Protein AF-A0A2E0RR03-F1 (afdb_monomer_lite)

Foldseek 3Di:
DDDDDDDDDDDDDDDDDDDDDDDDDDDDDDDDDDDDDDDDDDDDDPDPPPDPDPPPDLQQKKKKFKPPDFAPPLPRHPVLLQVQLVVLVWAPWDDDDGDGIIITGDDPVSVVSSQVSSQVVCCVRNVDGIGMAMDRLVVLVCVLVVPPCPVPDDDQFDFKKKKFARFAQDPVDDPQDADPVRQKTQHDGDGGITIMTGHDDPPDDRDDCQVVSCVVRVHHIDMDTSVVSVVVSCVSVPHDD

Sequence (241 aa):
MPSARCGSSWSCRSSLRSGECSSGSASTRRPSTTRSSTTPCSTTSPTPSTNSSTATDVSDVHVAFVRAVMIGREGLHRPVLLDMFERAGAAEATSYIATGNVSFRVETDAVPAVVESVEADLERLLGRPTPLFVRPLDDVVALVDSNPFANAPRGPVRDEVVTFFRDRVPDHLAPPIEAPNGDFVAFAAGPAELFSVVIDRDDRQPSAPGGYLERLAGEPVTTRAVTTLERIVEKLTGPGR

Structure (mmCIF, N/CA/C/O backbone):
data_AF-A0A2E0RR03-F1
#
_entry.id   AF-A0A2E0RR03-F1
#
loop_
_atom_site.group_PDB
_atom_site.id
_atom_site.type_symbol
_atom_site.label_atom_id
_atom_site.label_alt_id
_atom_site.label_comp_id
_atom_site.label_asym_id
_atom_site.label_entity_id
_atom_site.label_seq_id
_atom_site.pdbx_PDB_ins_code
_atom_site.Cartn_x
_atom_site.Cartn_y
_atom_site.Cartn_z
_atom_site.occupancy
_atom_site.B_iso_or_equiv
_atom_site.auth_seq_id
_atom_site.auth_comp_id
_atom_site.auth_asym_id
_atom_site.auth_atom_id
_atom_site.pdbx_PDB_model_num
ATOM 1 N N . MET A 1 1 ? -2.928 -20.192 -54.492 1.00 42.09 1 MET A N 1
ATOM 2 C CA . MET A 1 1 ? -3.475 -21.463 -53.974 1.00 42.09 1 MET A CA 1
ATOM 3 C C . MET A 1 1 ? -2.878 -21.725 -52.600 1.00 42.09 1 MET A C 1
ATOM 5 O O . MET A 1 1 ? -1.696 -22.036 -52.549 1.00 42.09 1 MET A O 1
ATOM 9 N N . PRO A 1 2 ? -3.624 -21.543 -51.502 1.00 44.56 2 PRO A N 1
ATOM 10 C CA . PRO A 1 2 ? -3.184 -21.971 -50.181 1.00 44.56 2 PRO A CA 1
ATOM 11 C C . PRO A 1 2 ? -3.800 -23.335 -49.833 1.00 44.56 2 PRO A C 1
ATOM 13 O O . PRO A 1 2 ? -5.015 -23.522 -49.888 1.00 44.56 2 PRO A O 1
ATOM 16 N N . SER A 1 3 ? -2.937 -24.294 -49.509 1.00 42.75 3 SER A N 1
ATOM 17 C CA . SER A 1 3 ? -3.274 -25.605 -48.952 1.00 42.75 3 SER A CA 1
ATOM 18 C C . SER A 1 3 ? -3.445 -25.531 -47.432 1.00 42.75 3 SER A C 1
ATOM 20 O O . SER A 1 3 ? -2.808 -24.732 -46.753 1.00 42.75 3 SER A O 1
ATOM 22 N N . ALA A 1 4 ? -4.347 -26.368 -46.931 1.00 37.50 4 ALA A N 1
ATOM 23 C CA . ALA A 1 4 ? -5.018 -26.280 -45.641 1.00 37.50 4 ALA A CA 1
ATOM 24 C C . ALA A 1 4 ? -4.412 -27.144 -44.508 1.00 37.50 4 ALA A C 1
ATOM 26 O O . ALA A 1 4 ? -3.596 -28.022 -44.775 1.00 37.50 4 ALA A O 1
ATOM 27 N N . ARG A 1 5 ? -5.027 -26.987 -43.311 1.00 32.72 5 ARG A N 1
ATOM 28 C CA . ARG A 1 5 ? -5.111 -27.889 -42.121 1.00 32.72 5 ARG A CA 1
ATOM 29 C C . ARG A 1 5 ? -3.942 -27.766 -41.126 1.00 32.72 5 ARG A C 1
ATOM 31 O O . ARG A 1 5 ? -2.820 -27.570 -41.553 1.00 32.72 5 ARG A O 1
ATOM 38 N N . CYS A 1 6 ? -4.087 -27.824 -39.797 1.00 31.64 6 CYS A N 1
ATOM 39 C CA . CYS A 1 6 ? -5.105 -28.264 -38.814 1.00 31.64 6 CYS A CA 1
ATOM 40 C C . CYS A 1 6 ? -5.154 -27.215 -37.667 1.00 31.64 6 CYS A C 1
ATOM 42 O O . CYS A 1 6 ? -4.164 -26.532 -37.460 1.00 31.64 6 CYS A O 1
ATOM 44 N N . GLY A 1 7 ? -6.194 -26.987 -36.856 1.00 30.97 7 GLY A N 1
ATOM 45 C CA . GLY A 1 7 ? -7.332 -27.810 -36.452 1.00 30.97 7 GLY A CA 1
ATOM 46 C C . GLY A 1 7 ? -7.083 -28.445 -35.077 1.00 30.97 7 GLY A C 1
ATOM 47 O O . GLY A 1 7 ? -6.450 -29.492 -35.038 1.00 30.97 7 GLY A O 1
ATOM 48 N N . SER A 1 8 ? -7.571 -27.837 -33.983 1.00 37.47 8 SER A N 1
ATOM 49 C CA . SER A 1 8 ? -7.938 -28.504 -32.711 1.00 37.47 8 SER A CA 1
ATOM 50 C C . SER A 1 8 ? -8.666 -27.528 -31.774 1.00 37.47 8 SER A C 1
ATOM 52 O O . SER A 1 8 ? -8.070 -26.888 -30.917 1.00 37.47 8 SER A O 1
ATOM 54 N N . SER A 1 9 ? -9.979 -27.407 -31.967 1.00 34.12 9 SER A N 1
ATOM 55 C CA . SER A 1 9 ? -10.921 -26.809 -31.020 1.00 34.12 9 SER A CA 1
ATOM 56 C C . SER A 1 9 ? -11.465 -27.903 -30.101 1.00 34.12 9 SER A C 1
ATOM 58 O O . SER A 1 9 ? -12.036 -28.881 -30.590 1.00 34.12 9 SER A O 1
ATOM 60 N N . TRP A 1 10 ? -11.334 -27.744 -28.786 1.00 31.25 10 TRP A N 1
ATOM 61 C CA . TRP A 1 10 ? -12.058 -28.563 -27.816 1.00 31.25 10 TRP A CA 1
ATOM 62 C C . TRP A 1 10 ? -13.428 -27.939 -27.549 1.00 31.25 10 T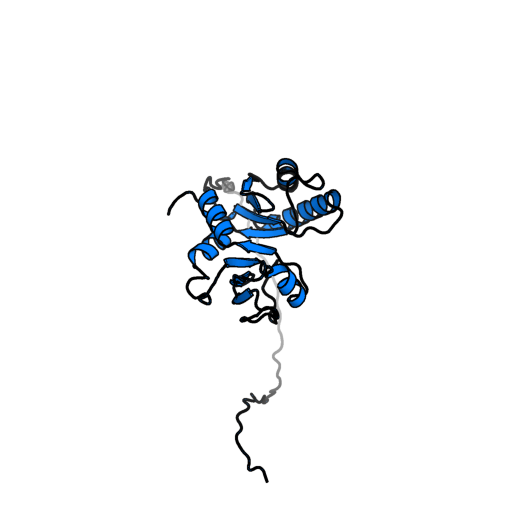RP A C 1
ATOM 64 O O . TRP A 1 10 ? -13.549 -26.904 -26.903 1.00 31.25 10 TRP A O 1
ATOM 74 N N . SER A 1 11 ? -14.466 -28.581 -28.080 1.00 34.00 11 SER A N 1
ATOM 75 C CA . SER A 1 11 ? -15.865 -28.330 -27.742 1.00 34.00 11 SER A CA 1
ATOM 76 C C . SER A 1 11 ? -16.377 -29.487 -26.882 1.00 34.00 11 SER A C 1
ATOM 78 O O . SER A 1 11 ? -16.506 -30.606 -27.385 1.00 34.00 11 SER A O 1
ATOM 80 N N . CYS A 1 12 ? -16.702 -29.230 -25.613 1.00 31.61 12 CYS A N 1
ATOM 81 C CA . CYS A 1 12 ? -17.482 -30.160 -24.799 1.00 31.61 12 CYS A CA 1
ATOM 82 C C . CYS A 1 12 ? -18.957 -30.050 -25.191 1.00 31.61 12 CYS A C 1
ATOM 84 O O . CYS A 1 12 ? -19.597 -29.012 -25.035 1.00 31.61 12 CYS A O 1
ATOM 86 N N . ARG A 1 13 ? -19.467 -31.141 -25.758 1.00 35.09 13 ARG A N 1
ATOM 87 C CA . ARG A 1 13 ? -20.837 -31.303 -26.232 1.00 35.09 13 ARG A CA 1
ATOM 88 C C . ARG A 1 13 ? -21.705 -31.797 -25.072 1.00 35.09 13 ARG A C 1
ATOM 90 O O . ARG A 1 13 ? -21.392 -32.798 -24.436 1.00 35.09 13 ARG A O 1
ATOM 97 N N . SER A 1 14 ? -22.795 -31.086 -24.828 1.00 41.38 14 SER A N 1
ATOM 98 C CA . SER A 1 14 ? -23.908 -31.470 -23.969 1.00 41.38 14 SER A CA 1
ATOM 99 C C . SER A 1 14 ? -24.781 -32.542 -24.640 1.00 41.38 14 SER A C 1
ATOM 101 O O . SER A 1 14 ? -25.096 -32.455 -25.827 1.00 41.38 14 SER A O 1
ATOM 103 N N . SER A 1 15 ? -25.200 -33.547 -23.869 1.00 37.69 15 SER A N 1
ATOM 104 C CA . SER A 1 15 ? -26.288 -34.478 -24.212 1.00 37.69 15 SER A CA 1
ATOM 105 C C . SER A 1 15 ? -26.888 -35.037 -22.915 1.00 37.69 15 SER A C 1
ATOM 107 O O . SER A 1 15 ? -26.190 -35.695 -22.155 1.00 37.69 15 SER A O 1
ATOM 109 N N . LEU A 1 16 ? -28.093 -34.590 -22.548 1.00 39.78 16 LEU A N 1
ATOM 110 C CA . LEU A 1 16 ? -29.365 -35.328 -22.656 1.00 39.78 16 LEU A CA 1
ATOM 111 C C . LEU A 1 16 ? -29.467 -36.576 -21.761 1.00 39.78 16 LEU A C 1
ATOM 113 O O . LEU A 1 16 ? -28.878 -37.604 -22.079 1.00 39.78 16 LEU A O 1
ATOM 117 N N . ARG A 1 17 ? -30.377 -36.540 -20.777 1.00 37.09 17 ARG A N 1
ATOM 118 C CA . ARG A 1 17 ? -31.624 -37.334 -20.808 1.00 37.09 17 ARG A CA 1
ATOM 119 C C . ARG A 1 17 ? -32.514 -37.050 -19.597 1.00 37.09 17 ARG A C 1
ATOM 121 O O . ARG A 1 17 ? -32.093 -37.161 -18.453 1.00 37.09 17 ARG A O 1
ATOM 128 N N . SER A 1 18 ? -33.761 -36.724 -19.911 1.00 37.12 18 SER A N 1
ATOM 129 C CA . SER A 1 18 ? -34.922 -36.726 -19.029 1.00 37.12 18 SER A CA 1
ATOM 130 C C . SER A 1 18 ? -35.383 -38.162 -18.747 1.00 37.12 18 SER A C 1
ATOM 132 O O . SER A 1 18 ? -35.259 -39.029 -19.616 1.00 37.12 18 SER A O 1
ATOM 134 N N . GLY A 1 19 ? -35.957 -38.389 -17.565 1.00 35.59 19 GLY A N 1
ATOM 135 C CA . GLY A 1 19 ? -36.690 -39.598 -17.187 1.00 35.59 19 GLY A CA 1
ATOM 136 C C . GLY A 1 19 ? -37.708 -39.265 -16.092 1.00 35.59 19 GLY A C 1
ATOM 137 O O . GLY A 1 19 ? -37.353 -38.663 -15.083 1.00 35.59 19 GLY A O 1
ATOM 138 N N . GLU A 1 20 ? -38.969 -39.587 -16.363 1.00 35.03 20 GLU A N 1
ATOM 139 C CA . GLU A 1 20 ? -40.197 -39.204 -15.655 1.00 35.03 20 GLU A CA 1
ATOM 140 C C . GLU A 1 20 ? -40.521 -39.992 -14.366 1.00 35.03 20 GLU A C 1
ATOM 142 O O . GLU A 1 20 ? -40.099 -41.128 -14.179 1.00 35.03 20 GLU A O 1
ATOM 147 N N . CYS A 1 21 ? -41.347 -39.335 -13.534 1.00 29.72 21 CYS A N 1
ATOM 148 C CA . CYS A 1 21 ? -42.480 -39.795 -12.708 1.00 29.72 21 CYS A CA 1
ATOM 149 C C . CYS A 1 21 ? -42.476 -41.184 -12.029 1.00 29.72 21 CYS A C 1
ATOM 151 O O . CYS A 1 21 ? -42.522 -42.211 -12.698 1.00 29.72 21 CYS A O 1
ATOM 153 N N . SER A 1 22 ? -42.751 -41.220 -10.711 1.00 34.62 22 SER A N 1
ATOM 154 C CA . SER A 1 22 ? -44.106 -41.521 -10.175 1.00 34.62 22 SER A CA 1
ATOM 155 C C . SER A 1 22 ? -44.170 -41.638 -8.636 1.00 34.62 22 SER A C 1
ATOM 157 O O . SER A 1 22 ? -43.379 -42.325 -8.004 1.00 34.62 22 SER A O 1
ATOM 159 N N . SER A 1 23 ? -45.173 -40.942 -8.089 1.00 37.91 23 SER A N 1
ATOM 160 C CA . SER A 1 23 ? -46.005 -41.134 -6.880 1.00 37.91 23 SER A CA 1
ATOM 161 C C . SER A 1 23 ? -45.700 -42.197 -5.804 1.00 37.91 23 SER A C 1
ATOM 163 O O . SER A 1 23 ? -45.629 -43.390 -6.086 1.00 37.91 23 SER A O 1
ATOM 165 N N . GLY A 1 24 ? -45.828 -41.767 -4.539 1.00 33.53 24 GLY A N 1
ATOM 166 C CA . GLY A 1 24 ? -46.204 -42.595 -3.384 1.00 33.53 24 GLY A CA 1
ATOM 167 C C . GLY A 1 24 ? -46.856 -41.741 -2.283 1.00 33.53 24 GLY A C 1
ATOM 168 O O . GLY A 1 24 ? -46.228 -40.832 -1.750 1.00 33.53 24 GLY A O 1
ATOM 169 N N . SER A 1 25 ? -48.132 -41.999 -1.989 1.00 37.47 25 SER A N 1
ATOM 170 C CA . SER A 1 25 ? -49.006 -41.204 -1.111 1.00 37.47 25 SER A CA 1
ATOM 171 C C . SER A 1 25 ? -49.009 -41.657 0.358 1.00 37.47 25 SER A C 1
ATOM 173 O O . SER A 1 25 ? -48.953 -42.847 0.633 1.00 37.47 25 SER A O 1
ATOM 175 N N . ALA A 1 26 ? -49.200 -40.671 1.249 1.00 37.31 26 ALA A N 1
ATOM 176 C CA . ALA A 1 26 ? -50.008 -40.634 2.485 1.00 37.31 26 ALA A CA 1
ATOM 177 C C . ALA A 1 26 ? -49.926 -41.767 3.538 1.00 37.31 26 ALA A C 1
ATOM 179 O O . ALA A 1 26 ? -50.214 -42.920 3.250 1.00 37.31 26 ALA A O 1
ATOM 180 N N . SER A 1 27 ? -49.794 -41.401 4.825 1.00 36.31 27 SER A N 1
ATOM 181 C CA . SER A 1 27 ? -50.919 -41.459 5.788 1.00 36.31 27 SER A CA 1
ATOM 182 C C . SER A 1 27 ? -50.514 -41.134 7.244 1.00 36.31 27 SER A C 1
ATOM 184 O O . SER A 1 27 ? -49.400 -41.357 7.697 1.00 36.31 27 SER A O 1
ATOM 186 N N . THR A 1 28 ? -51.503 -40.581 7.940 1.00 38.59 28 THR A N 1
ATOM 187 C CA . THR A 1 28 ? -51.680 -40.020 9.294 1.00 38.59 28 THR A CA 1
ATOM 188 C C . THR A 1 28 ? -51.292 -40.859 10.528 1.00 38.59 28 THR A C 1
ATOM 190 O O . THR A 1 28 ? -51.562 -42.054 10.544 1.00 38.59 28 THR A O 1
ATOM 193 N N . ARG A 1 29 ? -50.915 -40.197 11.649 1.00 36.41 29 ARG A N 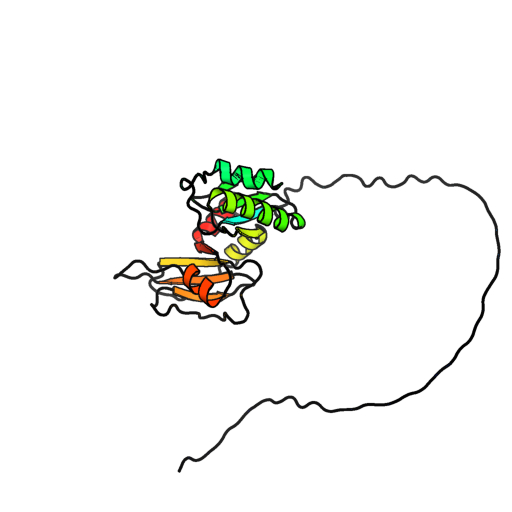1
ATOM 194 C CA . ARG A 1 29 ? -51.730 -40.056 12.900 1.00 36.41 29 ARG A CA 1
ATOM 195 C C . ARG A 1 29 ? -50.964 -39.418 14.090 1.00 36.41 29 ARG A C 1
ATOM 197 O O . ARG A 1 29 ? -49.824 -39.753 14.373 1.00 36.41 29 ARG A O 1
ATOM 204 N N . ARG A 1 30 ? -51.667 -38.539 14.820 1.00 39.50 30 ARG A N 1
ATOM 205 C CA . ARG A 1 30 ? -51.453 -38.034 16.209 1.00 39.50 30 ARG A CA 1
ATOM 206 C C . ARG A 1 30 ? -52.327 -38.883 17.180 1.00 39.50 30 ARG A C 1
ATOM 208 O O . ARG A 1 30 ? -53.138 -39.654 16.665 1.00 39.50 30 ARG A O 1
ATOM 215 N N . PRO A 1 31 ? -52.446 -38.588 18.498 1.00 61.00 31 PRO A N 1
ATOM 216 C CA . PRO A 1 31 ? -51.483 -38.259 19.571 1.00 61.00 31 PRO A CA 1
ATOM 217 C C . PRO A 1 31 ? -51.725 -39.133 20.847 1.00 61.00 31 PRO A C 1
ATOM 219 O O . PRO A 1 31 ? -52.636 -39.948 20.847 1.00 61.00 31 PRO A O 1
ATOM 222 N N . SER A 1 32 ? -50.976 -38.912 21.947 1.00 39.69 32 SER A N 1
ATOM 223 C CA . SER A 1 32 ? -51.491 -38.588 23.311 1.00 39.69 32 SER A CA 1
ATOM 224 C C . SER A 1 32 ? -50.675 -39.151 24.499 1.00 39.69 32 SER A C 1
ATOM 226 O O . SER A 1 32 ? -50.566 -40.358 24.673 1.00 39.69 32 SER A O 1
ATOM 228 N N . THR A 1 33 ? -50.231 -38.216 25.355 1.00 38.00 33 THR A N 1
ATOM 229 C CA . THR A 1 33 ? -50.163 -38.227 26.837 1.00 38.00 33 THR A CA 1
ATOM 230 C C . THR A 1 33 ? -49.491 -39.366 27.612 1.00 38.00 33 THR A C 1
ATOM 232 O O . THR A 1 33 ? -50.049 -40.446 27.767 1.00 38.00 33 THR A O 1
ATOM 235 N N . THR A 1 34 ? -48.473 -38.996 28.398 1.00 43.59 34 THR A N 1
ATOM 236 C CA . THR A 1 34 ? -48.538 -39.153 29.863 1.00 43.59 34 THR A CA 1
ATOM 237 C C . THR A 1 34 ? -47.676 -38.111 30.581 1.00 43.59 34 THR A C 1
ATOM 239 O O . THR A 1 34 ? -46.633 -37.683 30.101 1.00 43.59 34 THR A O 1
ATOM 242 N N . ARG A 1 35 ? -48.207 -37.660 31.715 1.00 40.31 35 ARG A N 1
ATOM 243 C CA . ARG A 1 35 ? -47.759 -36.595 32.616 1.00 40.31 35 ARG A CA 1
ATOM 244 C C . ARG A 1 35 ? -47.114 -37.262 33.827 1.00 40.31 35 ARG A C 1
ATOM 246 O O . ARG A 1 35 ? -47.727 -38.183 34.356 1.00 40.31 35 ARG A O 1
ATOM 253 N N . SER A 1 36 ? -45.968 -36.784 34.305 1.00 43.47 36 SER A N 1
ATOM 254 C CA . SER A 1 36 ? -45.589 -36.851 35.726 1.00 43.47 36 SER A CA 1
ATOM 255 C C . SER A 1 36 ? -44.416 -35.923 36.020 1.00 43.47 36 SER A C 1
ATOM 257 O O . SER A 1 36 ? -43.562 -35.664 35.181 1.00 43.47 36 SER A O 1
ATOM 259 N N . SER A 1 37 ? -44.471 -35.378 37.221 1.00 41.78 37 SER A N 1
ATOM 260 C CA . SER A 1 37 ? -43.834 -34.172 37.720 1.00 41.78 37 SER A CA 1
ATOM 261 C C . SER A 1 37 ? -42.966 -34.509 38.923 1.00 41.78 37 SER A C 1
ATOM 263 O O . SER A 1 37 ? -43.519 -35.088 39.854 1.00 41.78 37 SER A O 1
ATOM 265 N N . THR A 1 38 ? -41.715 -34.041 38.969 1.00 44.31 38 THR A N 1
ATOM 266 C CA . THR A 1 38 ? -41.070 -33.614 40.226 1.00 44.31 38 THR A CA 1
ATOM 267 C C . THR A 1 38 ? -39.828 -32.751 39.961 1.00 44.31 38 THR A C 1
ATOM 269 O O . THR A 1 38 ? -39.008 -33.047 39.100 1.00 44.31 38 THR A O 1
ATOM 272 N N . THR A 1 39 ? -39.762 -31.649 40.700 1.00 49.94 39 THR A N 1
ATOM 273 C CA . THR A 1 39 ? -38.796 -30.534 40.752 1.00 49.94 39 THR A CA 1
ATOM 274 C C . THR A 1 39 ? -37.501 -30.911 41.521 1.00 49.94 39 THR A C 1
ATOM 276 O O . THR A 1 39 ? -37.422 -32.019 42.041 1.00 49.94 39 THR A O 1
ATOM 279 N N . PRO A 1 40 ? -36.592 -29.962 41.832 1.00 53.41 40 PRO A N 1
ATOM 280 C CA . PRO A 1 40 ? -35.578 -29.292 41.011 1.00 53.41 40 PRO A CA 1
ATOM 281 C C . PRO A 1 40 ? -34.154 -29.800 41.336 1.00 53.41 40 PRO A C 1
ATOM 283 O O . PRO A 1 40 ? -33.872 -30.225 42.453 1.00 53.41 40 PRO A O 1
ATOM 286 N N . CYS A 1 41 ? -33.198 -29.637 40.422 1.00 34.69 41 CYS A N 1
ATOM 287 C CA . CYS A 1 41 ? -31.788 -29.600 40.810 1.00 34.69 41 CYS A CA 1
ATOM 288 C C . CYS A 1 41 ? -31.151 -28.368 40.178 1.00 34.69 41 CYS A C 1
ATOM 290 O O . CYS A 1 41 ? -30.916 -28.307 38.974 1.00 34.69 41 CYS A O 1
ATOM 292 N N . SER A 1 42 ? -30.962 -27.347 41.008 1.00 47.56 42 SER A N 1
ATOM 293 C CA . SER A 1 42 ? -30.169 -26.171 40.694 1.00 47.56 42 SER A CA 1
ATOM 294 C C . SER A 1 42 ? -28.724 -26.622 40.516 1.00 47.56 42 SER A C 1
ATOM 296 O O . SER A 1 42 ? -28.031 -26.900 41.492 1.00 47.56 42 SER A O 1
ATOM 298 N N . THR A 1 43 ? -28.266 -26.715 39.275 1.00 42.75 43 THR A N 1
ATOM 299 C CA . THR A 1 43 ? -26.841 -26.814 38.970 1.00 42.75 43 THR A CA 1
ATOM 300 C C . THR A 1 43 ? -26.486 -25.593 38.145 1.00 42.75 43 THR A C 1
ATOM 302 O O . THR A 1 43 ? -26.772 -25.505 36.957 1.00 42.75 43 THR A O 1
ATOM 305 N N . THR A 1 44 ? -25.997 -24.608 38.890 1.00 47.22 44 THR A N 1
ATOM 306 C CA . THR A 1 44 ? -25.077 -23.538 38.518 1.00 47.22 44 THR A CA 1
ATOM 307 C C . THR A 1 44 ? -24.773 -23.458 37.024 1.00 47.22 44 THR A C 1
ATOM 309 O O . THR A 1 44 ? -24.030 -24.274 36.480 1.00 47.22 44 THR A O 1
ATOM 312 N N . SER A 1 45 ? -25.332 -22.436 36.377 1.00 43.44 45 SER A N 1
ATOM 313 C CA . SER A 1 45 ? -24.906 -21.978 35.060 1.00 43.44 45 SER A CA 1
ATOM 314 C C . SER A 1 45 ? -23.377 -21.864 35.030 1.00 43.44 45 SER A C 1
ATOM 316 O O . SER A 1 45 ? -22.818 -21.236 35.935 1.00 43.44 45 SER A O 1
ATOM 318 N N . PRO A 1 46 ? -22.679 -22.408 34.020 1.00 47.53 46 PRO A N 1
ATOM 319 C CA . PRO A 1 46 ? -21.318 -21.983 33.771 1.00 47.53 46 PRO A CA 1
ATOM 320 C C . PRO A 1 46 ? -21.409 -20.519 33.340 1.00 47.53 46 PRO A C 1
ATOM 322 O O . PRO A 1 46 ? -21.951 -20.186 32.287 1.00 47.53 46 PRO A O 1
ATOM 325 N N . THR A 1 47 ? -20.939 -19.630 34.207 1.00 47.00 47 THR A N 1
ATOM 326 C CA . THR A 1 47 ? -20.492 -18.297 33.812 1.00 47.00 47 THR A CA 1
ATOM 327 C C . THR A 1 47 ? -19.658 -18.437 32.537 1.00 47.00 47 THR A C 1
ATOM 329 O O . THR A 1 47 ? -18.724 -19.247 32.558 1.00 47.00 47 THR A O 1
ATOM 332 N N . PRO A 1 48 ? -19.919 -17.690 31.449 1.00 45.25 48 PRO A N 1
ATOM 333 C CA . PRO A 1 48 ? -18.884 -17.490 30.453 1.00 45.25 48 PRO A CA 1
ATOM 334 C C . PRO A 1 48 ? -17.755 -16.767 31.184 1.00 45.25 48 PRO A C 1
ATOM 336 O O . PRO A 1 48 ? -17.866 -15.595 31.540 1.00 45.25 48 PRO A O 1
ATOM 339 N N . SER A 1 49 ? -16.717 -17.520 31.538 1.00 41.72 49 SER A N 1
ATOM 340 C CA . SER A 1 49 ? -15.496 -16.960 32.079 1.00 41.72 49 SER A CA 1
ATOM 341 C C . SER A 1 49 ? -14.939 -16.032 31.014 1.00 41.72 49 SER A C 1
ATOM 343 O O . SER A 1 49 ? -14.535 -16.490 29.944 1.00 41.72 49 SER A O 1
ATOM 345 N N . THR A 1 50 ? -14.942 -14.739 31.315 1.00 46.72 50 THR A N 1
ATOM 346 C CA . THR A 1 50 ? -14.160 -13.710 30.639 1.00 46.72 50 THR A CA 1
ATOM 347 C C . THR A 1 50 ? -12.680 -14.028 30.821 1.00 46.72 50 THR A C 1
ATOM 349 O O . THR A 1 50 ? -12.001 -13.426 31.640 1.00 46.72 50 THR A O 1
ATOM 352 N N . ASN A 1 51 ? -12.194 -15.009 30.073 1.00 53.50 51 ASN A N 1
ATOM 353 C CA . ASN A 1 51 ? -10.779 -15.271 29.893 1.00 53.50 51 ASN A CA 1
ATOM 354 C C . ASN A 1 51 ? -10.511 -15.246 28.386 1.00 53.50 51 ASN A C 1
ATOM 356 O O . ASN A 1 51 ? -10.301 -16.285 27.772 1.00 53.50 51 ASN A O 1
ATOM 360 N N . SER A 1 52 ? -10.551 -14.047 27.807 1.00 48.88 52 SER A N 1
ATOM 361 C CA . SER A 1 52 ? -9.827 -13.748 26.570 1.00 48.88 52 SER A CA 1
ATOM 362 C C . SER A 1 52 ? -8.672 -12.848 26.995 1.00 48.88 52 SER A C 1
ATOM 364 O O . SER A 1 52 ? -8.851 -11.670 27.273 1.00 48.88 52 SER A O 1
ATOM 366 N N . SER A 1 53 ? -7.607 -13.468 27.493 1.00 49.09 53 SER A N 1
ATOM 367 C CA . SER A 1 53 ? -6.443 -13.835 26.682 1.00 49.09 53 SER A CA 1
ATOM 368 C C . SER A 1 53 ? -5.653 -12.590 26.318 1.00 49.09 53 SER A C 1
ATOM 370 O O . SER A 1 53 ? -5.801 -12.017 25.251 1.00 49.09 53 SER A O 1
ATOM 372 N N . THR A 1 54 ? -4.753 -12.217 27.224 1.00 40.50 54 THR A N 1
ATOM 373 C CA . THR A 1 54 ? -3.561 -11.408 26.954 1.00 40.50 54 THR A CA 1
ATOM 374 C C . THR A 1 54 ? -2.572 -12.201 26.090 1.00 40.50 54 THR A C 1
ATOM 376 O O . THR A 1 54 ? -1.424 -12.422 26.478 1.00 40.50 54 THR A O 1
ATOM 379 N N . ALA A 1 55 ? -3.039 -12.703 24.950 1.00 40.97 55 ALA A N 1
ATOM 380 C CA . ALA A 1 55 ? -2.171 -13.004 23.834 1.00 40.97 55 ALA A CA 1
ATOM 381 C C . ALA A 1 55 ? -2.077 -11.695 23.058 1.00 40.97 55 ALA A C 1
ATOM 383 O O . ALA A 1 55 ? -3.095 -11.116 22.696 1.00 40.97 55 ALA A O 1
ATOM 384 N N . THR A 1 56 ? -0.864 -11.189 22.879 1.00 46.16 56 THR A N 1
ATOM 385 C CA . THR A 1 56 ? -0.576 -10.146 21.899 1.00 46.16 56 THR A CA 1
ATOM 386 C C . THR A 1 56 ? -0.883 -10.743 20.528 1.00 46.16 56 THR A C 1
ATOM 388 O O . THR A 1 56 ? 0.011 -11.298 19.893 1.00 46.16 56 THR A O 1
ATOM 391 N N . ASP A 1 57 ? -2.157 -10.771 20.140 1.00 54.78 57 ASP A N 1
ATOM 392 C CA . ASP A 1 57 ? -2.570 -11.391 18.895 1.00 54.78 57 ASP A CA 1
ATOM 393 C C . ASP A 1 57 ? -2.261 -10.414 17.765 1.00 54.78 57 ASP A C 1
ATOM 395 O O . ASP A 1 57 ? -2.737 -9.277 17.720 1.00 54.78 57 ASP A O 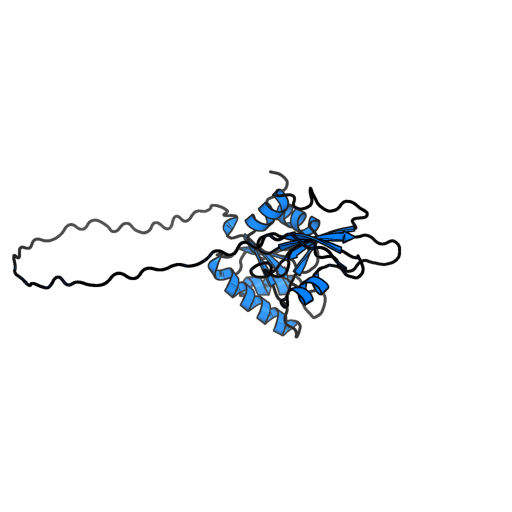1
ATOM 399 N N . VAL A 1 58 ? -1.344 -10.834 16.903 1.00 60.81 58 VAL A N 1
ATOM 400 C CA . VAL A 1 58 ? -0.908 -10.064 15.735 1.00 60.81 58 VAL A CA 1
ATOM 401 C C . VAL A 1 58 ? -2.064 -9.952 14.724 1.00 60.81 58 VAL A C 1
ATOM 403 O O . VAL A 1 58 ? -2.057 -9.046 13.893 1.00 60.81 58 VAL A O 1
ATOM 406 N N . SER A 1 59 ? -3.088 -10.806 14.866 1.00 66.56 59 SER A N 1
ATOM 407 C CA . SER A 1 59 ? -4.295 -10.883 14.036 1.00 66.56 59 SER A CA 1
ATOM 408 C C . SER A 1 59 ? -5.134 -9.598 14.013 1.00 66.56 59 SER A C 1
ATOM 410 O O . SER A 1 59 ? -5.768 -9.308 13.001 1.00 66.56 59 SER A O 1
ATOM 412 N N . ASP A 1 60 ? -5.088 -8.784 15.070 1.00 88.31 60 ASP A N 1
ATOM 413 C CA . ASP A 1 60 ? -5.835 -7.521 15.129 1.00 88.31 60 ASP A CA 1
ATOM 414 C C . ASP A 1 60 ? -5.028 -6.332 14.595 1.00 88.31 60 ASP A C 1
ATOM 416 O O . ASP A 1 60 ? -5.534 -5.206 14.511 1.00 88.31 60 ASP A O 1
ATOM 420 N N . VAL A 1 61 ? -3.749 -6.535 14.262 1.00 94.44 61 VAL A N 1
ATOM 421 C CA . VAL A 1 61 ? -2.887 -5.467 13.755 1.00 94.44 61 VAL A CA 1
ATOM 422 C C . VAL A 1 61 ? -3.069 -5.339 12.251 1.00 94.44 61 VAL A C 1
ATOM 424 O O . VAL A 1 61 ? -2.847 -6.269 11.483 1.00 94.44 61 VAL A O 1
ATOM 427 N N . HIS A 1 62 ? -3.418 -4.134 11.826 1.00 95.62 62 HIS A N 1
ATOM 428 C CA . HIS A 1 62 ? -3.682 -3.794 10.440 1.00 95.62 62 HIS A CA 1
ATOM 429 C C . HIS A 1 62 ? -2.745 -2.684 9.976 1.00 95.62 62 HIS A C 1
ATOM 431 O O . HIS A 1 62 ? -2.328 -1.829 10.759 1.00 95.62 62 HIS A O 1
ATOM 437 N N . VAL A 1 63 ? -2.440 -2.670 8.680 1.00 95.06 63 VAL A N 1
ATOM 438 C CA . VAL A 1 63 ? -1.673 -1.620 8.007 1.00 95.06 63 VAL A CA 1
ATOM 439 C C . VAL A 1 63 ? -2.564 -0.959 6.960 1.00 95.06 63 VAL A C 1
ATOM 441 O O . VAL A 1 63 ? -2.993 -1.595 6.001 1.00 95.06 63 VAL A O 1
ATOM 444 N N . ALA A 1 64 ? -2.828 0.333 7.132 1.00 95.06 64 ALA A N 1
ATOM 445 C CA . ALA A 1 64 ? -3.492 1.190 6.162 1.00 95.06 64 ALA A CA 1
ATOM 446 C C . ALA A 1 64 ? -2.477 1.937 5.292 1.00 95.06 64 ALA A C 1
ATOM 448 O O . ALA A 1 64 ? -1.635 2.693 5.787 1.00 95.06 64 ALA A O 1
ATOM 449 N N . PHE A 1 65 ? -2.637 1.810 3.979 1.00 93.75 65 PHE A N 1
ATOM 450 C CA . PHE A 1 65 ? -1.977 2.621 2.968 1.00 93.75 65 PHE A CA 1
ATOM 451 C C . PHE A 1 65 ? -2.944 3.704 2.476 1.00 93.75 65 PHE A C 1
ATOM 453 O O . PHE A 1 65 ? -3.886 3.440 1.731 1.00 93.75 65 PHE A O 1
ATOM 460 N N . VAL A 1 66 ? -2.697 4.946 2.879 1.00 91.06 66 VAL A N 1
ATOM 461 C CA . VAL A 1 66 ? -3.470 6.126 2.480 1.00 91.06 66 VAL A CA 1
ATOM 462 C C . VAL A 1 66 ? -2.969 6.621 1.119 1.00 91.06 66 VAL A C 1
ATOM 464 O O . VAL A 1 66 ? -1.782 6.925 0.943 1.00 91.06 66 VAL A O 1
ATOM 467 N N . ARG A 1 67 ? -3.850 6.686 0.120 1.00 86.12 67 ARG A N 1
ATOM 468 C CA . ARG A 1 67 ? -3.501 7.113 -1.245 1.00 86.12 67 ARG A CA 1
ATOM 469 C C . ARG A 1 67 ? -3.402 8.637 -1.356 1.00 86.12 67 ARG A C 1
ATOM 471 O O . ARG A 1 67 ? -4.159 9.349 -0.719 1.00 86.12 67 ARG A O 1
ATOM 478 N N . ALA A 1 68 ? -2.518 9.136 -2.227 1.00 72.75 68 ALA A N 1
ATOM 479 C CA . ALA A 1 68 ? -2.491 10.540 -2.673 1.00 72.75 68 ALA A CA 1
ATOM 480 C C . ALA A 1 68 ? -2.430 11.604 -1.551 1.00 72.75 68 ALA A C 1
ATOM 482 O O . ALA A 1 68 ? -2.916 12.730 -1.714 1.00 72.75 68 ALA A O 1
ATOM 483 N N . VAL A 1 69 ? -1.794 11.264 -0.426 1.00 74.38 69 VAL A N 1
ATOM 484 C CA . VAL A 1 69 ? -1.566 12.186 0.690 1.00 74.38 69 VAL A CA 1
ATOM 485 C C . VAL A 1 69 ? -0.095 12.539 0.832 1.00 74.38 69 VAL A C 1
ATOM 487 O O . VAL A 1 69 ? 0.781 11.679 0.803 1.00 74.38 69 VAL A O 1
ATOM 490 N N . MET A 1 70 ? 0.168 13.823 1.052 1.00 74.81 70 MET A N 1
ATOM 491 C CA . MET A 1 70 ? 1.453 14.311 1.541 1.00 74.81 70 MET A CA 1
ATOM 492 C C . MET A 1 70 ? 1.234 14.884 2.936 1.00 74.81 70 MET A C 1
ATOM 494 O O . MET A 1 70 ? 0.632 15.946 3.086 1.00 74.81 70 MET A O 1
ATOM 498 N N . ILE A 1 71 ? 1.724 14.185 3.960 1.00 76.06 71 ILE A N 1
ATOM 499 C CA . ILE A 1 71 ? 1.672 14.684 5.339 1.00 76.06 71 ILE A CA 1
ATOM 500 C C . ILE A 1 71 ? 2.462 15.997 5.420 1.00 76.06 71 ILE A C 1
ATOM 502 O O . ILE A 1 71 ? 3.593 16.077 4.943 1.00 76.06 71 ILE A O 1
ATOM 506 N N . GLY A 1 72 ? 1.869 17.013 6.047 1.00 71.00 72 GLY A N 1
ATOM 507 C CA . GLY A 1 72 ? 2.430 18.361 6.164 1.00 71.00 72 GLY A CA 1
ATOM 508 C C . GLY A 1 72 ? 1.915 19.350 5.117 1.00 71.00 72 GLY A C 1
ATOM 509 O O . GLY A 1 72 ? 2.378 20.488 5.090 1.00 71.00 72 GLY A O 1
ATOM 510 N N . ARG A 1 73 ? 0.962 18.942 4.272 1.00 76.81 73 ARG A N 1
ATOM 511 C CA . ARG A 1 73 ? 0.251 19.811 3.325 1.00 76.81 73 ARG A CA 1
ATOM 512 C C . ARG A 1 73 ? -1.251 19.747 3.582 1.00 76.81 73 ARG A C 1
ATOM 514 O O . ARG A 1 73 ? -1.732 18.782 4.164 1.00 76.81 73 ARG A O 1
ATOM 521 N N . GLU A 1 74 ? -1.972 20.783 3.153 1.00 79.69 74 GLU A N 1
ATOM 522 C CA . GLU A 1 74 ? -3.448 20.807 3.166 1.00 79.69 74 GLU A CA 1
ATOM 523 C C . GLU A 1 74 ? -4.056 20.542 4.562 1.00 79.69 74 GLU A C 1
ATOM 525 O O . GLU A 1 74 ? -5.126 19.963 4.689 1.00 79.69 74 GLU A O 1
ATOM 530 N N . GLY A 1 75 ? -3.347 20.926 5.633 1.00 81.38 75 GLY A N 1
ATOM 531 C CA . GLY A 1 75 ? -3.776 20.704 7.022 1.00 81.38 75 GLY A CA 1
ATOM 532 C C . GLY A 1 75 ? -3.676 19.253 7.510 1.00 81.38 75 GLY A C 1
ATOM 533 O O . GLY A 1 75 ? -3.874 18.996 8.699 1.00 81.38 75 GLY A O 1
ATOM 534 N N . LEU A 1 76 ? -3.311 18.303 6.643 1.00 85.62 76 LEU A N 1
ATOM 535 C CA . LEU A 1 76 ? -3.119 16.909 7.022 1.00 85.62 76 LEU A CA 1
ATOM 536 C C . LEU A 1 76 ? -1.741 16.720 7.656 1.00 85.62 76 LEU A C 1
ATOM 538 O O . LEU A 1 76 ? -0.730 16.480 6.990 1.00 85.62 76 LEU A O 1
ATOM 542 N N . HIS A 1 77 ? -1.704 16.816 8.979 1.00 88.12 77 HIS A N 1
ATOM 543 C CA . HIS A 1 77 ? -0.526 16.506 9.779 1.00 88.12 77 HIS A CA 1
ATOM 544 C C . HIS A 1 77 ? -0.621 15.104 10.375 1.00 88.12 77 HIS A C 1
ATOM 546 O O . HIS A 1 77 ? -1.699 14.535 10.513 1.00 88.12 77 HIS A O 1
ATOM 552 N N . ARG A 1 78 ? 0.529 14.550 10.773 1.00 88.88 78 ARG A N 1
ATOM 553 C CA . ARG A 1 78 ? 0.603 13.216 11.377 1.00 88.88 78 ARG A CA 1
ATOM 554 C C . ARG A 1 78 ? -0.364 13.043 12.563 1.00 88.88 78 ARG A C 1
ATOM 556 O O . ARG A 1 78 ? -1.098 12.067 12.525 1.00 88.88 78 ARG A O 1
ATOM 563 N N . PRO A 1 79 ? -0.431 13.954 13.556 1.00 91.25 79 PRO A N 1
ATOM 564 C CA . PRO A 1 79 ? -1.370 13.803 14.670 1.00 91.25 79 PRO A CA 1
ATOM 565 C C . PRO A 1 79 ? -2.832 13.820 14.222 1.00 91.25 79 PRO A C 1
ATOM 567 O O . PRO A 1 79 ? -3.621 13.042 14.728 1.00 91.25 79 PRO A O 1
ATOM 570 N N . VAL A 1 80 ? -3.168 14.653 13.231 1.00 92.12 80 VAL A N 1
ATOM 571 C CA . VAL A 1 80 ? -4.526 14.736 12.672 1.00 92.12 80 VAL A CA 1
ATOM 572 C C . VAL A 1 80 ? -4.918 13.416 12.018 1.00 92.12 80 VAL A C 1
ATOM 574 O O . VAL A 1 80 ? -6.017 12.931 12.241 1.00 92.12 80 VAL A O 1
ATOM 577 N N . LEU A 1 81 ? -4.008 12.813 11.247 1.00 92.38 81 LEU A N 1
ATOM 578 C CA . LEU A 1 81 ? -4.260 11.513 10.638 1.00 92.38 81 LEU A CA 1
ATOM 579 C C . LEU A 1 81 ? -4.473 10.432 11.703 1.00 92.38 81 LEU A C 1
ATOM 581 O O . LEU A 1 81 ? -5.412 9.665 11.583 1.00 92.38 81 LEU A O 1
ATOM 585 N N . LEU A 1 82 ? -3.626 10.370 12.734 1.00 93.56 82 LEU A N 1
ATOM 586 C CA . LEU A 1 82 ? -3.757 9.357 13.789 1.00 93.56 82 LEU A CA 1
ATOM 587 C C . LEU A 1 82 ? -5.046 9.539 14.605 1.00 93.56 82 LEU A C 1
ATOM 589 O O . LEU A 1 82 ? -5.735 8.557 14.853 1.00 93.56 82 LEU A O 1
ATOM 593 N N . ASP A 1 83 ? -5.424 10.782 14.912 1.00 94.94 83 ASP A N 1
ATOM 594 C CA . ASP A 1 83 ? -6.689 11.111 15.583 1.00 94.94 83 ASP A CA 1
ATOM 595 C C . ASP A 1 83 ? -7.911 10.640 14.774 1.00 94.94 83 ASP A C 1
ATOM 597 O O . ASP A 1 83 ? -8.869 10.133 15.348 1.00 94.94 83 ASP A O 1
ATOM 601 N N . MET A 1 84 ? -7.877 10.715 13.436 1.00 96.00 84 MET A N 1
ATOM 602 C CA . MET A 1 84 ? -8.954 10.163 12.596 1.00 96.00 84 MET A CA 1
ATOM 603 C C . MET A 1 84 ? -9.127 8.651 12.803 1.00 96.00 84 MET A C 1
ATOM 605 O O . MET A 1 84 ? -10.259 8.182 12.896 1.00 96.00 84 MET A O 1
ATOM 609 N N . PHE A 1 85 ? -8.030 7.892 12.911 1.00 96.50 85 PHE A N 1
ATOM 610 C CA . PHE A 1 85 ? -8.090 6.452 13.198 1.00 96.50 85 PHE A CA 1
ATOM 611 C C . PHE A 1 85 ? -8.613 6.187 14.615 1.00 96.50 85 PHE A C 1
ATOM 613 O O . PHE A 1 85 ? -9.493 5.347 14.793 1.00 96.50 85 PHE A O 1
ATOM 620 N N . GLU A 1 86 ? -8.130 6.929 15.613 1.00 95.62 86 GLU A N 1
ATOM 621 C CA . GLU A 1 86 ? -8.562 6.774 17.009 1.00 95.62 86 GLU A CA 1
ATOM 622 C C . GLU A 1 86 ? -10.060 7.066 17.186 1.00 95.62 86 GLU A C 1
ATOM 624 O O . GLU A 1 86 ? -10.786 6.278 17.794 1.00 95.62 86 GLU A O 1
ATOM 629 N N . ARG A 1 87 ? -10.567 8.150 16.584 1.00 96.44 87 ARG A N 1
ATOM 630 C CA . ARG A 1 87 ? -12.004 8.483 16.596 1.00 96.44 87 ARG A CA 1
ATOM 631 C C . ARG A 1 87 ? -12.861 7.467 15.850 1.00 96.44 87 ARG A C 1
ATOM 633 O O . ARG A 1 87 ? -14.036 7.320 16.178 1.00 96.44 87 ARG A O 1
ATOM 640 N N . ALA A 1 88 ? -12.284 6.777 14.870 1.00 95.94 88 ALA A N 1
ATOM 641 C CA . ALA A 1 88 ? -12.941 5.699 14.145 1.00 95.94 88 ALA A CA 1
ATOM 642 C C . ALA A 1 88 ? -12.964 4.368 14.927 1.00 95.94 88 ALA A C 1
ATOM 644 O O . ALA A 1 88 ? -13.515 3.387 14.437 1.00 95.94 88 ALA A O 1
ATOM 645 N N . GLY A 1 89 ? -12.403 4.330 16.142 1.00 94.50 89 GLY A N 1
ATOM 646 C CA . GLY A 1 89 ? -12.400 3.156 17.018 1.00 94.50 89 GLY A CA 1
ATOM 647 C C . GLY A 1 89 ? -11.137 2.301 16.925 1.00 94.50 89 GLY A C 1
ATOM 648 O O . GLY A 1 89 ? -11.079 1.242 17.544 1.00 94.50 89 GLY A O 1
ATOM 649 N N . ALA A 1 90 ? -10.121 2.747 16.184 1.00 95.12 90 ALA A N 1
ATOM 650 C CA . ALA A 1 90 ? -8.841 2.061 16.126 1.00 95.12 90 ALA A CA 1
ATOM 651 C C . ALA A 1 90 ? -7.983 2.367 17.365 1.00 95.12 90 ALA A C 1
ATOM 653 O O . ALA A 1 90 ? -7.935 3.496 17.849 1.00 95.12 90 ALA A O 1
ATOM 654 N N . ALA A 1 91 ? -7.252 1.370 17.852 1.00 93.62 91 ALA A N 1
ATOM 655 C CA . ALA A 1 91 ? -6.283 1.522 18.931 1.00 93.62 91 ALA A CA 1
ATOM 656 C C . ALA A 1 91 ? -4.845 1.542 18.392 1.00 93.62 91 ALA A C 1
ATOM 658 O O . ALA A 1 91 ? -4.571 1.077 17.287 1.00 93.62 91 ALA A O 1
ATOM 659 N N . GLU A 1 92 ? -3.908 2.068 19.186 1.00 92.12 92 GLU A N 1
ATOM 660 C CA . GLU A 1 92 ? -2.461 2.022 18.901 1.00 92.12 92 GLU A CA 1
ATOM 661 C C . GLU A 1 92 ? -2.068 2.575 17.510 1.00 92.12 92 GLU A C 1
ATOM 663 O O . GLU A 1 92 ? -1.064 2.167 16.917 1.00 92.12 92 GLU A O 1
ATOM 668 N N . ALA A 1 93 ? -2.848 3.533 16.990 1.00 92.44 93 ALA A N 1
ATOM 669 C CA . ALA A 1 93 ? -2.632 4.113 15.673 1.00 92.44 93 ALA A CA 1
ATOM 670 C C . ALA A 1 93 ? -1.246 4.772 15.591 1.00 92.44 93 ALA A C 1
ATOM 672 O O . ALA A 1 93 ? -0.941 5.757 16.264 1.00 92.44 93 ALA A O 1
ATOM 673 N N . THR A 1 94 ? -0.385 4.238 14.730 1.00 90.88 94 THR A N 1
ATOM 674 C CA . THR A 1 94 ? 0.995 4.692 14.574 1.00 90.88 94 THR A CA 1
ATOM 675 C C . THR A 1 94 ? 1.340 4.807 13.102 1.00 90.88 94 THR A C 1
ATOM 677 O O . THR A 1 94 ? 1.079 3.915 12.313 1.00 90.88 94 THR A O 1
ATOM 680 N N . SER A 1 95 ? 1.982 5.901 12.699 1.00 88.19 95 SER A N 1
ATOM 681 C CA . SER A 1 95 ? 2.533 6.021 11.343 1.00 88.19 95 SER A CA 1
ATOM 682 C C . SER A 1 95 ? 4.044 5.864 11.323 1.00 88.19 95 SER A C 1
ATOM 684 O O . SER A 1 95 ? 4.752 6.315 12.237 1.00 88.19 95 SER A O 1
ATOM 686 N N . TYR A 1 96 ? 4.525 5.261 10.242 1.00 74.94 96 TYR A N 1
ATOM 687 C CA . TYR A 1 96 ? 5.930 4.972 9.978 1.00 74.94 96 TYR A CA 1
ATOM 688 C C . TYR A 1 96 ? 6.361 5.641 8.681 1.00 74.94 96 TYR A C 1
ATOM 690 O O . TYR A 1 96 ? 5.551 5.724 7.769 1.00 74.94 96 TYR A O 1
ATOM 698 N N . ILE A 1 97 ? 7.623 6.098 8.640 1.00 64.19 97 ILE A N 1
ATOM 699 C CA . ILE A 1 97 ? 8.380 6.540 7.451 1.00 64.19 97 ILE A CA 1
ATOM 700 C C . ILE A 1 97 ? 7.544 7.414 6.500 1.00 64.19 97 ILE A C 1
ATOM 702 O O . ILE A 1 97 ? 6.759 6.908 5.717 1.00 64.19 97 ILE A O 1
ATOM 706 N N . ALA A 1 98 ? 7.726 8.735 6.603 1.00 56.69 98 ALA A N 1
ATOM 707 C CA . ALA A 1 98 ? 7.066 9.802 5.837 1.00 56.69 98 ALA A CA 1
ATOM 708 C C . ALA A 1 98 ? 6.015 9.399 4.762 1.00 56.69 98 ALA A C 1
ATOM 710 O O . ALA A 1 98 ? 6.323 8.846 3.712 1.00 56.69 98 ALA A O 1
ATOM 711 N N . THR A 1 99 ? 4.791 9.875 5.020 1.00 67.38 99 THR A N 1
ATOM 712 C CA . THR A 1 99 ? 3.571 9.958 4.191 1.00 67.38 99 THR A CA 1
ATOM 713 C C . THR A 1 99 ? 2.814 8.661 3.878 1.00 67.38 99 THR A C 1
ATOM 715 O O . THR A 1 99 ? 3.179 7.883 3.008 1.00 67.38 99 THR A O 1
ATOM 718 N N . GLY A 1 100 ? 1.665 8.509 4.550 1.00 76.12 100 GLY A N 1
ATOM 719 C CA . GLY A 1 100 ? 0.545 7.696 4.076 1.00 76.12 100 GLY A CA 1
ATOM 720 C C . GLY A 1 100 ? 0.529 6.226 4.487 1.00 76.12 100 GLY A C 1
ATOM 721 O O . GLY A 1 100 ? -0.184 5.467 3.843 1.00 76.12 100 GLY A O 1
ATOM 722 N N . ASN A 1 101 ? 1.275 5.815 5.516 1.00 90.50 101 ASN A N 1
ATOM 723 C CA . ASN A 1 101 ? 1.178 4.466 6.082 1.00 90.50 101 ASN A CA 1
ATOM 724 C C . ASN A 1 101 ? 0.863 4.565 7.579 1.00 90.50 101 ASN A C 1
ATOM 726 O O . ASN A 1 101 ? 1.568 5.272 8.310 1.00 90.50 101 ASN A O 1
ATOM 730 N N . VAL A 1 102 ? -0.187 3.882 8.024 1.00 93.31 102 VAL A N 1
ATOM 731 C CA . VAL A 1 102 ? -0.635 3.859 9.422 1.00 93.31 102 VAL A CA 1
ATOM 732 C C . VAL A 1 102 ? -0.873 2.414 9.825 1.00 93.31 102 VAL A C 1
ATOM 734 O O . VAL A 1 102 ? -1.650 1.731 9.173 1.00 93.31 102 VAL A O 1
ATOM 737 N N . SER A 1 103 ? -0.224 1.943 10.881 1.00 94.19 103 SER A N 1
ATOM 738 C CA . SER A 1 103 ? -0.618 0.718 11.563 1.00 94.19 103 SER A CA 1
ATOM 739 C C . SER A 1 103 ? -1.592 1.034 12.683 1.00 94.19 103 SER A C 1
ATOM 741 O O . SER A 1 103 ? -1.471 2.078 13.322 1.00 94.19 103 SER A O 1
ATOM 743 N N . PHE A 1 104 ? -2.523 0.137 12.956 1.00 95.38 104 PHE A N 1
ATOM 744 C CA . PHE A 1 104 ? -3.482 0.280 14.044 1.00 95.38 104 PHE A CA 1
ATOM 745 C C . PHE A 1 104 ? -4.012 -1.091 14.455 1.00 95.38 104 PHE A C 1
ATOM 747 O O . PHE A 1 104 ? -3.869 -2.057 13.706 1.00 95.38 104 PHE A O 1
ATOM 754 N N . ARG A 1 105 ? -4.618 -1.173 15.639 1.00 95.25 105 ARG A N 1
ATOM 755 C CA . ARG A 1 105 ? -5.303 -2.370 16.121 1.00 95.25 105 ARG A CA 1
ATOM 756 C C . ARG A 1 105 ? -6.812 -2.174 16.075 1.00 95.25 105 ARG A C 1
ATOM 758 O O . ARG A 1 105 ? -7.312 -1.163 16.569 1.00 95.25 105 ARG A O 1
ATOM 765 N N . VAL A 1 106 ? -7.521 -3.138 15.504 1.00 95.50 106 VAL A N 1
ATOM 766 C CA . VAL A 1 106 ? -8.981 -3.235 15.556 1.00 95.50 106 VAL A CA 1
ATOM 767 C C . VAL A 1 106 ? -9.391 -4.674 15.234 1.00 95.50 106 VAL A C 1
ATOM 769 O O . VAL A 1 106 ? -8.684 -5.352 14.492 1.00 95.50 106 VAL A O 1
ATOM 772 N N . GLU A 1 107 ? -10.536 -5.115 15.750 1.00 93.75 107 GLU A N 1
ATOM 773 C CA . GLU A 1 107 ? -11.163 -6.370 15.323 1.00 93.75 107 GLU A CA 1
ATOM 774 C C . GLU A 1 107 ? -11.387 -6.361 13.802 1.00 93.75 107 GLU A C 1
ATOM 776 O O . GLU A 1 107 ? -11.807 -5.352 13.222 1.00 93.75 107 GLU A O 1
ATOM 781 N N . THR A 1 108 ? -11.127 -7.491 13.141 1.00 91.56 108 THR A N 1
ATOM 782 C CA . THR A 1 108 ? -11.168 -7.594 11.668 1.00 91.56 108 THR A CA 1
ATOM 783 C C . THR A 1 108 ? -12.519 -7.155 11.076 1.00 91.56 108 THR A C 1
ATOM 785 O O . THR A 1 108 ? -12.570 -6.552 10.002 1.00 91.56 108 THR A O 1
ATOM 788 N N . ASP A 1 109 ? -13.628 -7.415 11.771 1.00 93.19 109 ASP A N 1
ATOM 789 C CA . ASP A 1 109 ? -14.983 -7.062 11.328 1.00 93.19 109 ASP A CA 1
ATOM 790 C C . ASP A 1 109 ? -15.286 -5.554 11.392 1.00 93.19 109 ASP A C 1
ATOM 792 O O . ASP A 1 109 ? -16.167 -5.069 10.677 1.00 93.19 109 ASP A O 1
ATOM 796 N N . ALA A 1 110 ? -14.529 -4.798 12.187 1.00 94.56 110 ALA A N 1
ATOM 797 C CA . ALA A 1 110 ? -14.654 -3.352 12.329 1.00 94.56 110 ALA A CA 1
ATOM 798 C C . ALA A 1 110 ? -13.781 -2.566 11.334 1.00 94.56 110 ALA A C 1
ATOM 800 O O . ALA A 1 110 ? -13.987 -1.361 11.161 1.00 94.56 110 ALA A O 1
ATOM 801 N N . VAL A 1 111 ? -12.854 -3.221 10.622 1.00 95.56 111 VAL A N 1
ATOM 802 C CA . VAL A 1 111 ? -11.994 -2.580 9.608 1.00 95.56 111 VAL A CA 1
ATOM 803 C C . VAL A 1 111 ? -12.790 -1.775 8.569 1.00 95.56 111 VAL A C 1
ATOM 805 O O . VAL A 1 111 ? -12.410 -0.628 8.320 1.00 95.56 111 VAL A O 1
ATOM 808 N N . PRO A 1 112 ? -13.897 -2.278 7.979 1.00 95.81 112 PRO A N 1
ATOM 809 C CA . PRO A 1 112 ? -14.666 -1.504 7.004 1.00 95.81 112 PRO A CA 1
ATOM 810 C C . PRO A 1 112 ? -15.230 -0.199 7.581 1.00 95.81 112 PRO A C 1
ATOM 812 O O . PRO A 1 112 ? -15.184 0.831 6.911 1.00 95.81 112 PRO A O 1
ATOM 815 N N . ALA A 1 113 ? -15.695 -0.222 8.835 1.00 96.56 113 ALA A N 1
ATOM 816 C CA . ALA A 1 113 ? -16.217 0.964 9.513 1.00 96.56 113 ALA A CA 1
ATOM 817 C C . ALA A 1 113 ? -15.108 1.993 9.793 1.00 96.56 113 ALA A C 1
ATOM 819 O O . ALA A 1 113 ? -15.313 3.195 9.605 1.00 96.56 113 ALA A O 1
ATOM 820 N N . VAL A 1 114 ? -13.912 1.524 10.175 1.00 97.06 114 VAL A N 1
ATOM 821 C CA . VAL A 1 114 ? -12.732 2.388 10.334 1.00 97.06 114 VAL A CA 1
ATOM 822 C C . VAL A 1 114 ? -12.376 3.059 9.008 1.00 97.06 114 VAL A C 1
ATOM 824 O O . VAL A 1 114 ? -12.187 4.275 8.964 1.00 97.06 114 VAL A O 1
ATOM 827 N N . VAL A 1 115 ? -12.321 2.286 7.919 1.00 96.56 115 VAL A N 1
ATOM 828 C CA . VAL A 1 115 ? -12.007 2.796 6.575 1.00 96.56 115 VAL A CA 1
ATOM 829 C C . VAL A 1 115 ? -13.008 3.863 6.147 1.00 96.56 115 VAL A C 1
ATOM 831 O O . VAL A 1 115 ? -12.587 4.959 5.785 1.00 96.56 115 VAL A O 1
ATOM 834 N N . GLU A 1 116 ? -14.309 3.587 6.235 1.00 97.00 116 GLU A N 1
ATOM 835 C CA . GLU A 1 116 ? -15.359 4.534 5.840 1.00 97.00 116 GLU A CA 1
ATOM 836 C C . GLU A 1 116 ? -15.270 5.850 6.630 1.00 97.00 116 GLU A C 1
ATOM 838 O O . GLU A 1 116 ? -15.293 6.939 6.049 1.00 97.00 116 GLU A O 1
ATOM 843 N N . SER A 1 117 ? -15.101 5.761 7.954 1.00 97.56 117 SER A N 1
ATOM 844 C CA . SER A 1 117 ? -14.991 6.937 8.820 1.00 97.56 117 SER A CA 1
ATOM 845 C C . SER A 1 117 ? -13.761 7.786 8.482 1.00 97.56 117 SER A C 1
ATOM 847 O O . SER A 1 117 ? -13.864 9.012 8.362 1.00 97.56 117 SER A O 1
ATOM 849 N N . VAL A 1 118 ? -12.597 7.151 8.308 1.00 96.62 118 VAL A N 1
ATOM 850 C CA . VAL A 1 118 ? -11.342 7.854 8.004 1.00 96.62 118 VAL A CA 1
ATOM 851 C C . VAL A 1 118 ? -11.369 8.450 6.595 1.00 96.62 118 VAL A C 1
ATOM 853 O O . VAL A 1 118 ? -10.919 9.580 6.409 1.00 96.62 118 VAL A O 1
ATOM 856 N N . GLU A 1 119 ? -11.929 7.753 5.604 1.00 96.19 119 GLU A N 1
ATOM 857 C CA . GLU A 1 119 ? -12.092 8.283 4.243 1.00 96.19 119 GLU A CA 1
ATOM 858 C C . GLU A 1 119 ? -12.989 9.524 4.220 1.00 96.19 119 GLU A C 1
ATOM 860 O O . GLU A 1 119 ? -12.625 10.526 3.601 1.00 96.19 119 GLU A O 1
ATOM 865 N N . ALA A 1 120 ? -14.106 9.508 4.954 1.00 97.00 120 ALA A N 1
ATOM 866 C CA . ALA A 1 120 ? -14.997 10.660 5.069 1.00 97.00 120 ALA A CA 1
ATOM 867 C C . ALA A 1 120 ? -14.327 11.854 5.776 1.00 97.00 120 ALA A C 1
ATOM 869 O O . ALA A 1 120 ? -14.532 13.010 5.396 1.00 97.00 120 ALA A O 1
ATOM 870 N N . ASP A 1 121 ? -13.526 11.591 6.812 1.00 95.50 121 ASP A N 1
ATOM 871 C CA . ASP A 1 121 ? -12.715 12.601 7.500 1.00 95.50 121 ASP A CA 1
ATOM 872 C C . ASP A 1 121 ? -11.662 13.219 6.564 1.00 95.50 121 ASP A C 1
ATOM 874 O O . ASP A 1 121 ? -11.509 14.446 6.519 1.00 95.50 121 ASP A O 1
ATOM 878 N N . LEU A 1 122 ? -10.968 12.387 5.785 1.00 94.25 122 LEU A N 1
ATOM 879 C CA . LEU A 1 122 ? -9.966 12.829 4.816 1.00 94.25 122 LEU A CA 1
ATOM 880 C C . LEU A 1 122 ? -10.587 13.620 3.668 1.00 94.25 122 LEU A C 1
ATOM 882 O O . LEU A 1 122 ? -10.036 14.649 3.287 1.00 94.25 122 LEU A O 1
ATOM 886 N N . GLU A 1 123 ? -11.733 13.194 3.140 1.00 94.56 123 GLU A N 1
ATOM 887 C CA . GLU A 1 123 ? -12.433 13.928 2.084 1.00 94.56 123 GLU A CA 1
ATOM 888 C C . GLU A 1 123 ? -12.895 15.304 2.569 1.00 94.56 123 GLU A C 1
ATOM 890 O O . GLU A 1 123 ? -12.696 16.299 1.871 1.00 94.56 123 GLU A O 1
ATOM 895 N N . ARG A 1 124 ? -13.421 15.396 3.798 1.00 94.75 124 ARG A N 1
ATOM 896 C CA . ARG A 1 124 ? -13.790 16.681 4.410 1.00 94.75 124 ARG A CA 1
ATOM 897 C C . ARG A 1 124 ? -12.596 17.611 4.602 1.00 94.75 124 ARG A C 1
ATOM 899 O O . ARG A 1 124 ? -12.745 18.819 4.433 1.00 94.75 124 ARG A O 1
ATOM 906 N N . LEU A 1 125 ? -11.431 17.071 4.957 1.00 92.75 125 LEU A N 1
ATOM 907 C CA . LEU A 1 125 ? -10.221 17.866 5.172 1.00 92.75 125 LEU A CA 1
ATOM 908 C C . LEU A 1 125 ? -9.556 18.293 3.854 1.00 92.75 125 LEU A C 1
ATOM 910 O O . LEU A 1 125 ? -9.135 19.439 3.721 1.00 92.75 125 LEU A O 1
ATOM 914 N N . LEU A 1 126 ? -9.446 17.375 2.893 1.00 91.31 126 LEU A N 1
ATOM 915 C CA . LEU A 1 126 ? -8.668 17.552 1.661 1.00 91.31 126 LEU A CA 1
ATOM 916 C C . LEU A 1 126 ? -9.506 18.023 0.466 1.00 91.31 126 LEU A C 1
ATOM 918 O O . LEU A 1 126 ? -8.944 18.382 -0.570 1.00 91.31 126 LEU A O 1
ATOM 922 N N . GLY A 1 127 ? -10.836 17.982 0.576 1.00 92.75 127 GLY A N 1
ATOM 923 C CA . GLY A 1 127 ? -11.770 18.337 -0.494 1.00 92.75 127 GLY A CA 1
ATOM 924 C C . GLY A 1 127 ? -11.774 17.359 -1.672 1.00 92.75 127 GLY A C 1
ATOM 925 O O . GLY A 1 127 ? -12.172 17.740 -2.772 1.00 92.75 127 GLY A O 1
ATOM 926 N N . ARG A 1 128 ? -11.281 16.127 -1.480 1.00 91.81 128 ARG A N 1
ATOM 927 C CA . ARG A 1 128 ? -11.234 15.082 -2.514 1.00 91.81 128 ARG A CA 1
ATOM 928 C C . ARG A 1 128 ? -11.299 13.669 -1.920 1.00 91.81 128 ARG A C 1
ATOM 930 O O . ARG A 1 128 ? -10.738 13.455 -0.840 1.00 91.81 128 ARG A O 1
ATOM 937 N N . PRO A 1 129 ? -11.855 12.686 -2.653 1.00 91.62 129 PRO A N 1
ATOM 938 C CA . PRO A 1 129 ? -11.819 11.287 -2.246 1.00 91.62 129 PRO A CA 1
ATOM 939 C C . PRO A 1 129 ? -10.382 10.798 -2.056 1.00 91.62 129 PRO A C 1
ATOM 941 O O . PRO A 1 129 ? -9.535 10.933 -2.945 1.00 91.62 129 PRO A O 1
ATOM 944 N N . THR A 1 130 ? -10.111 10.227 -0.885 1.00 92.19 130 THR A N 1
ATOM 945 C CA . THR A 1 130 ? -8.773 9.782 -0.483 1.00 92.19 130 THR A CA 1
ATOM 946 C C . THR A 1 130 ? -8.862 8.344 0.014 1.00 92.19 130 THR A C 1
ATOM 948 O O . THR A 1 130 ? -9.047 8.133 1.209 1.00 92.19 130 THR A O 1
ATOM 951 N N . PRO A 1 131 ? -8.777 7.350 -0.889 1.00 93.50 131 PRO A N 1
ATOM 952 C CA . PRO A 1 131 ? -9.035 5.969 -0.523 1.00 93.50 131 PRO A CA 1
ATOM 953 C C . PRO A 1 131 ? -7.915 5.384 0.343 1.00 93.50 131 PRO A C 1
ATOM 955 O O . PRO A 1 131 ? -6.723 5.661 0.145 1.00 93.50 131 PRO A O 1
ATOM 958 N N . LEU A 1 132 ? -8.325 4.534 1.275 1.00 94.88 132 LEU A N 1
ATOM 959 C CA . LEU A 1 132 ? -7.491 3.695 2.115 1.00 94.88 132 LEU A CA 1
ATOM 960 C C . LEU A 1 132 ? -7.489 2.263 1.579 1.00 94.88 132 LEU A C 1
ATOM 962 O O . LEU A 1 132 ? -8.489 1.750 1.070 1.00 94.88 132 LEU A O 1
ATOM 966 N N . PHE A 1 133 ? -6.336 1.621 1.728 1.00 95.44 133 PHE A N 1
ATOM 967 C CA . PHE A 1 133 ? -6.124 0.212 1.425 1.00 95.44 133 PHE A CA 1
ATOM 968 C C . PHE A 1 133 ? -5.584 -0.434 2.689 1.00 95.44 133 PHE A C 1
ATOM 970 O O . PHE A 1 133 ? -4.481 -0.098 3.118 1.00 95.44 133 PHE A O 1
ATOM 977 N N . VAL A 1 134 ? -6.379 -1.300 3.311 1.00 95.88 134 VAL A N 1
ATOM 978 C CA . VAL A 1 134 ? -6.028 -1.935 4.582 1.00 95.88 134 VAL A CA 1
ATOM 979 C C . VAL A 1 134 ? -5.667 -3.394 4.343 1.00 95.88 134 VAL A C 1
ATOM 981 O O . VAL A 1 134 ? -6.328 -4.085 3.563 1.00 95.88 134 VAL A O 1
ATOM 984 N N . ARG A 1 135 ? -4.602 -3.847 5.004 1.00 95.44 135 ARG A N 1
ATOM 985 C CA . ARG A 1 135 ? -4.179 -5.248 5.041 1.00 95.44 135 ARG A CA 1
ATOM 986 C C . ARG A 1 135 ? -3.924 -5.695 6.478 1.00 95.44 135 ARG A C 1
ATOM 988 O O . ARG A 1 135 ? -3.356 -4.902 7.235 1.00 95.44 135 ARG A O 1
ATOM 995 N N . PRO A 1 136 ? -4.304 -6.927 6.850 1.00 94.88 136 PRO A N 1
ATOM 996 C CA . PRO A 1 136 ? -3.789 -7.567 8.054 1.00 94.88 136 PRO A CA 1
ATOM 997 C C . PRO A 1 136 ? -2.258 -7.560 8.043 1.00 94.88 136 PRO A C 1
ATOM 999 O O . PRO A 1 136 ? -1.638 -7.695 6.985 1.00 94.88 136 PRO A O 1
ATOM 1002 N N . LEU A 1 137 ? -1.634 -7.400 9.208 1.00 94.31 137 LEU A N 1
ATOM 1003 C CA . LEU A 1 137 ? -0.178 -7.427 9.317 1.00 94.31 137 LEU A CA 1
ATOM 1004 C C . LEU A 1 137 ? 0.387 -8.774 8.852 1.00 94.31 137 LEU A C 1
ATOM 1006 O O . LEU A 1 137 ? 1.380 -8.781 8.129 1.00 94.31 137 LEU A O 1
ATOM 1010 N N . ASP A 1 138 ? -0.276 -9.881 9.186 1.00 93.62 138 ASP A N 1
ATOM 1011 C CA . ASP A 1 138 ? 0.134 -11.227 8.774 1.00 93.62 138 ASP A CA 1
ATOM 1012 C C . ASP A 1 138 ? 0.217 -11.377 7.247 1.00 93.62 138 ASP A C 1
ATOM 1014 O O . ASP A 1 138 ? 1.156 -11.992 6.743 1.00 93.62 138 ASP A O 1
ATOM 1018 N N . ASP A 1 139 ? -0.691 -10.745 6.497 1.00 93.88 139 ASP A N 1
ATOM 1019 C CA . ASP A 1 139 ? -0.654 -10.755 5.030 1.00 93.88 139 ASP A CA 1
ATOM 1020 C C . ASP A 1 139 ? 0.542 -9.962 4.493 1.00 93.88 139 ASP A C 1
ATOM 1022 O O . ASP A 1 139 ? 1.189 -10.371 3.527 1.00 93.88 139 ASP A O 1
ATOM 1026 N N . VAL A 1 140 ? 0.873 -8.829 5.122 1.00 94.00 140 VAL A N 1
ATOM 1027 C CA . VAL A 1 140 ? 2.044 -8.024 4.739 1.00 94.00 140 VAL A CA 1
ATOM 1028 C C . VAL A 1 140 ? 3.341 -8.771 5.063 1.00 94.00 140 VAL A C 1
ATOM 1030 O O . VAL A 1 140 ? 4.265 -8.755 4.250 1.00 94.00 140 VAL A O 1
ATOM 1033 N N . VAL A 1 141 ? 3.401 -9.452 6.212 1.00 94.31 141 VAL A N 1
ATOM 1034 C CA . VAL A 1 141 ? 4.526 -10.318 6.601 1.00 94.31 141 VAL A CA 1
ATOM 1035 C C . VAL A 1 141 ? 4.681 -11.456 5.596 1.00 94.31 141 VAL A C 1
ATOM 1037 O O . VAL A 1 141 ? 5.752 -11.611 5.019 1.00 94.31 141 VAL A O 1
ATOM 1040 N N . ALA A 1 142 ? 3.604 -12.189 5.303 1.00 93.38 142 ALA A N 1
ATOM 1041 C CA . ALA A 1 142 ? 3.621 -13.286 4.340 1.00 93.38 142 ALA A CA 1
ATOM 1042 C C . ALA A 1 142 ? 4.032 -12.819 2.934 1.00 93.38 142 ALA A C 1
ATOM 1044 O O . ALA A 1 142 ? 4.777 -13.516 2.241 1.00 93.38 142 ALA A O 1
ATOM 1045 N N . LEU A 1 143 ? 3.590 -11.627 2.518 1.00 93.50 143 LEU A N 1
ATOM 1046 C CA . LEU A 1 143 ? 3.994 -11.025 1.251 1.00 93.50 143 LEU A CA 1
ATOM 1047 C C . LEU A 1 143 ? 5.504 -10.778 1.217 1.00 93.50 143 LEU A C 1
ATOM 1049 O O . LEU A 1 143 ? 6.143 -11.172 0.243 1.00 93.50 143 LEU A O 1
ATOM 1053 N N . VAL A 1 144 ? 6.079 -10.171 2.259 1.00 93.00 144 VAL A N 1
ATOM 1054 C CA . VAL A 1 144 ? 7.529 -9.917 2.344 1.00 93.00 144 VAL A CA 1
ATOM 1055 C C . VAL A 1 144 ? 8.314 -11.235 2.394 1.00 93.00 144 VAL A C 1
ATOM 1057 O O . VAL A 1 144 ? 9.239 -11.423 1.603 1.00 93.00 144 VAL A O 1
ATOM 1060 N N . ASP A 1 145 ? 7.894 -12.183 3.233 1.00 92.75 145 ASP A N 1
ATOM 1061 C CA . ASP A 1 145 ? 8.559 -13.480 3.420 1.00 92.75 145 ASP A CA 1
ATOM 1062 C C . ASP A 1 145 ? 8.525 -14.357 2.159 1.00 92.75 145 ASP A C 1
ATOM 1064 O O . ASP A 1 145 ? 9.453 -15.127 1.901 1.00 92.75 145 ASP A O 1
ATOM 1068 N N . SER A 1 146 ? 7.481 -14.228 1.333 1.00 90.75 146 SER A N 1
ATOM 1069 C CA . SER A 1 146 ? 7.376 -14.957 0.062 1.00 90.75 146 SER A CA 1
ATOM 1070 C C . SER A 1 146 ? 8.412 -14.525 -0.983 1.00 90.75 146 SER A C 1
ATOM 1072 O O . SER A 1 146 ? 8.595 -15.227 -1.980 1.00 90.75 146 SER A O 1
ATOM 1074 N N . ASN A 1 147 ? 9.091 -13.392 -0.759 1.00 88.38 147 ASN A N 1
ATOM 1075 C CA . ASN A 1 147 ? 10.063 -12.777 -1.659 1.00 88.38 147 ASN A CA 1
ATOM 1076 C C . ASN A 1 147 ? 9.595 -12.779 -3.134 1.00 88.38 147 ASN A C 1
ATOM 1078 O O . ASN A 1 147 ? 10.209 -13.423 -3.996 1.00 88.38 147 ASN A O 1
ATOM 1082 N N . PRO A 1 148 ? 8.504 -12.056 -3.455 1.00 88.44 148 PRO A N 1
ATOM 1083 C CA . PRO A 1 148 ? 7.864 -12.126 -4.768 1.00 88.44 148 PRO A CA 1
ATOM 1084 C C . PRO A 1 148 ? 8.766 -11.617 -5.903 1.00 88.44 148 PRO A C 1
ATOM 1086 O O . PRO A 1 148 ? 8.517 -11.907 -7.073 1.00 88.44 148 PRO A O 1
ATOM 1089 N N . PHE A 1 149 ? 9.844 -10.906 -5.570 1.00 91.69 149 PHE A N 1
ATOM 1090 C CA . PHE A 1 149 ? 10.803 -10.348 -6.519 1.00 91.69 149 PHE A CA 1
ATOM 1091 C C . PHE A 1 149 ? 12.015 -11.250 -6.782 1.00 91.69 149 PHE A C 1
ATOM 1093 O O . PHE A 1 149 ? 12.813 -10.953 -7.668 1.00 91.69 149 PHE A O 1
ATOM 1100 N N . ALA A 1 150 ? 12.118 -12.414 -6.127 1.00 89.94 150 ALA A N 1
ATOM 1101 C CA . ALA A 1 150 ? 13.204 -13.373 -6.363 1.00 89.94 150 ALA A CA 1
ATOM 1102 C C . ALA A 1 150 ? 13.356 -13.774 -7.846 1.00 89.94 150 ALA A C 1
ATOM 1104 O O . ALA A 1 150 ? 14.467 -14.014 -8.325 1.00 89.94 150 ALA A O 1
ATOM 1105 N N . ASN A 1 151 ? 12.235 -13.820 -8.573 1.00 85.44 151 ASN A N 1
ATOM 1106 C CA . ASN A 1 151 ? 12.168 -14.141 -10.000 1.00 85.44 151 ASN A CA 1
ATOM 1107 C C . ASN A 1 151 ? 11.773 -12.934 -10.867 1.00 85.44 151 ASN A C 1
ATOM 1109 O O . ASN A 1 151 ? 11.313 -13.115 -11.996 1.00 85.44 151 ASN A O 1
ATOM 1113 N N . ALA A 1 152 ? 11.917 -11.712 -10.349 1.00 89.44 152 ALA A N 1
ATOM 1114 C CA . ALA A 1 152 ? 11.601 -10.508 -11.100 1.00 89.44 152 ALA A CA 1
ATOM 1115 C C . ALA A 1 152 ? 12.479 -10.382 -12.362 1.00 89.44 152 ALA A C 1
ATOM 1117 O O . ALA A 1 152 ? 13.613 -10.887 -12.395 1.00 89.44 152 ALA A O 1
ATOM 1118 N N . PRO A 1 153 ? 11.989 -9.694 -13.412 1.00 85.69 153 PRO A N 1
ATOM 1119 C CA . PRO A 1 153 ? 12.800 -9.369 -14.576 1.00 85.69 153 PRO A CA 1
ATOM 1120 C C . PRO A 1 153 ? 14.116 -8.704 -14.159 1.00 85.69 153 PRO A C 1
ATOM 1122 O O . PRO A 1 153 ? 14.127 -7.718 -13.423 1.00 85.69 153 PRO A O 1
ATOM 1125 N N . ARG A 1 154 ? 15.238 -9.249 -14.638 1.00 82.44 154 ARG A N 1
ATOM 1126 C CA . ARG A 1 154 ? 16.572 -8.698 -14.371 1.00 82.44 154 ARG A CA 1
ATOM 1127 C C . ARG A 1 154 ? 16.893 -7.585 -15.364 1.00 82.44 154 ARG A C 1
ATOM 1129 O O . ARG A 1 154 ? 16.565 -7.695 -16.543 1.00 82.44 154 ARG A O 1
ATOM 1136 N N . GLY A 1 155 ? 17.577 -6.544 -14.902 1.00 81.25 155 GLY A N 1
ATOM 1137 C CA . GLY A 1 155 ? 17.933 -5.387 -15.722 1.00 81.25 155 GLY A CA 1
ATOM 1138 C C . GLY A 1 155 ? 18.292 -4.174 -14.864 1.00 81.25 155 GLY A C 1
ATOM 1139 O O . GLY A 1 155 ? 18.565 -4.345 -13.673 1.00 81.25 155 GLY A O 1
ATOM 1140 N N . PRO A 1 156 ? 18.289 -2.958 -15.439 1.00 88.56 156 PRO A N 1
ATOM 1141 C CA . PRO A 1 156 ? 18.433 -1.728 -14.673 1.00 88.56 156 PRO A CA 1
ATOM 1142 C C . PRO A 1 156 ? 17.134 -1.491 -13.893 1.00 88.56 156 PRO A C 1
ATOM 1144 O O . PRO A 1 156 ? 16.269 -0.747 -14.330 1.00 88.56 156 PRO A O 1
ATOM 1147 N N . VAL A 1 157 ? 16.930 -2.207 -12.788 1.00 90.19 157 VAL A N 1
ATOM 1148 C CA . VAL A 1 157 ? 15.758 -2.033 -11.923 1.00 90.19 157 VAL A CA 1
ATOM 1149 C C . VAL A 1 157 ? 16.045 -0.891 -10.962 1.00 90.19 157 VAL A C 1
ATOM 1151 O O . VAL A 1 157 ? 17.045 -0.912 -10.247 1.00 90.19 157 VAL A O 1
ATOM 1154 N N . ARG A 1 158 ? 15.158 0.101 -10.955 1.00 92.25 158 ARG A N 1
ATOM 1155 C CA . ARG A 1 158 ? 15.212 1.230 -10.032 1.00 92.25 158 ARG A CA 1
ATOM 1156 C C . ARG A 1 158 ? 14.528 0.898 -8.712 1.00 92.25 158 ARG A C 1
ATOM 1158 O O . ARG A 1 158 ? 15.118 1.069 -7.653 1.00 92.25 158 ARG A O 1
ATOM 1165 N N . ASP A 1 159 ? 13.274 0.462 -8.800 1.00 93.38 159 ASP A N 1
ATOM 1166 C CA . ASP A 1 159 ? 12.404 0.232 -7.653 1.00 93.38 159 ASP A CA 1
ATOM 1167 C C . ASP A 1 159 ? 11.598 -1.056 -7.857 1.00 93.38 159 ASP A C 1
ATOM 1169 O O . ASP A 1 159 ? 11.022 -1.290 -8.922 1.00 93.38 159 ASP A O 1
ATOM 1173 N N . GLU A 1 160 ? 11.506 -1.863 -6.807 1.00 95.69 160 GLU A N 1
ATOM 1174 C CA . GLU A 1 160 ? 10.560 -2.971 -6.703 1.00 95.69 160 GLU A CA 1
ATOM 1175 C C . GLU A 1 160 ? 9.318 -2.473 -5.974 1.00 95.69 160 GLU A C 1
ATOM 1177 O O . GLU A 1 160 ? 9.399 -1.950 -4.854 1.00 95.69 160 GLU A O 1
ATOM 1182 N N . VAL A 1 161 ? 8.159 -2.579 -6.622 1.00 96.12 161 VAL A N 1
ATOM 1183 C CA . VAL A 1 161 ? 6.926 -1.980 -6.116 1.00 96.12 161 VAL A CA 1
ATOM 1184 C C . VAL A 1 161 ? 5.749 -2.941 -6.178 1.00 96.12 161 VAL A C 1
ATOM 1186 O O . VAL A 1 161 ? 5.577 -3.714 -7.120 1.00 96.12 161 VAL A O 1
ATOM 1189 N N . VAL A 1 162 ? 4.897 -2.835 -5.168 1.00 96.50 162 VAL A N 1
ATOM 1190 C CA . VAL A 1 162 ? 3.642 -3.568 -5.040 1.00 96.50 162 VAL A CA 1
ATOM 1191 C C . VAL A 1 162 ? 2.502 -2.585 -5.238 1.00 96.50 162 VAL A C 1
ATOM 1193 O O . VAL A 1 162 ? 2.480 -1.519 -4.619 1.00 96.50 162 VAL A O 1
ATOM 1196 N N . THR A 1 163 ? 1.565 -2.924 -6.115 1.00 97.06 163 THR A N 1
ATOM 1197 C CA . THR A 1 163 ? 0.324 -2.169 -6.301 1.00 97.06 163 THR A CA 1
ATOM 1198 C C . THR A 1 163 ? -0.824 -2.937 -5.668 1.00 97.06 163 THR A C 1
ATOM 1200 O O . THR A 1 163 ? -1.149 -4.025 -6.129 1.00 97.06 163 THR A O 1
ATOM 1203 N N . PHE A 1 164 ? -1.415 -2.369 -4.621 1.00 96.62 164 PHE A N 1
ATOM 1204 C CA . PHE A 1 164 ? -2.526 -2.944 -3.873 1.00 96.62 164 PHE A CA 1
ATOM 1205 C C . PHE A 1 164 ? -3.868 -2.493 -4.450 1.00 96.62 164 PHE A C 1
ATOM 1207 O O . PHE A 1 164 ? -4.080 -1.303 -4.715 1.00 96.62 164 PHE A O 1
ATOM 1214 N N . PHE A 1 165 ? -4.772 -3.457 -4.580 1.00 96.06 165 PHE A N 1
ATOM 1215 C CA . PHE A 1 165 ? -6.189 -3.288 -4.891 1.00 96.06 165 PHE A CA 1
ATOM 1216 C C . PHE A 1 165 ? -7.001 -3.317 -3.595 1.00 96.06 165 PHE A C 1
ATOM 1218 O O . PHE A 1 165 ? -6.497 -3.765 -2.568 1.00 96.06 165 PHE A O 1
ATOM 1225 N N . ARG A 1 166 ? -8.246 -2.836 -3.586 1.00 92.25 166 ARG A N 1
ATOM 1226 C CA . ARG A 1 166 ? -9.058 -2.893 -2.358 1.00 92.25 166 ARG A CA 1
ATOM 1227 C C . ARG A 1 166 ? -9.392 -4.342 -1.999 1.00 92.25 166 ARG A C 1
ATOM 1229 O O . ARG A 1 166 ? -9.000 -4.791 -0.924 1.00 92.25 166 ARG A O 1
ATOM 1236 N N . ASP A 1 167 ? -10.007 -5.047 -2.947 1.00 91.81 167 ASP A N 1
ATOM 1237 C CA . ASP A 1 167 ? -10.556 -6.389 -2.736 1.00 91.81 167 ASP A CA 1
ATOM 1238 C C . ASP A 1 167 ? -9.741 -7.480 -3.439 1.00 91.81 167 ASP A C 1
ATOM 1240 O O . ASP A 1 167 ? -9.262 -8.408 -2.793 1.00 91.81 167 ASP A O 1
ATOM 1244 N N . ARG A 1 168 ? -9.577 -7.386 -4.765 1.00 95.25 168 ARG A N 1
ATOM 1245 C CA . ARG A 1 168 ? -8.807 -8.350 -5.564 1.00 95.25 168 ARG A CA 1
ATOM 1246 C C . ARG A 1 168 ? -8.248 -7.715 -6.828 1.00 95.25 168 ARG A C 1
ATOM 1248 O O . ARG A 1 168 ? -8.757 -6.691 -7.268 1.00 95.25 168 ARG A O 1
ATOM 1255 N N . VAL A 1 169 ? -7.254 -8.350 -7.445 1.00 96.06 169 VAL A N 1
ATOM 1256 C CA . VAL A 1 169 ? -6.821 -7.970 -8.797 1.00 96.06 169 VAL A CA 1
ATOM 1257 C C . VAL A 1 169 ? -7.952 -8.293 -9.788 1.00 96.06 169 VAL A C 1
ATOM 1259 O O . VAL A 1 169 ? -8.446 -9.42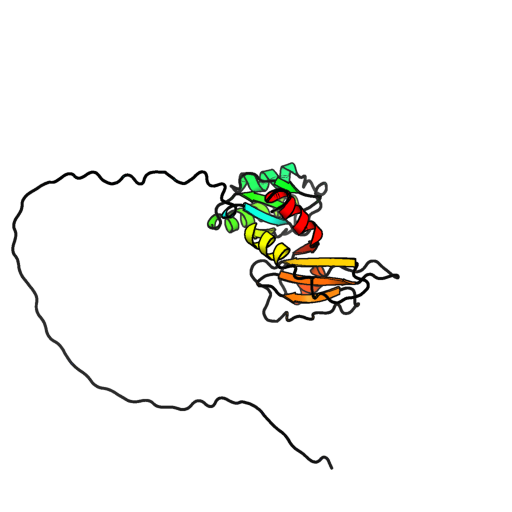4 -9.782 1.00 96.06 169 VAL A O 1
ATOM 1262 N N . PRO A 1 170 ? -8.386 -7.347 -10.642 1.00 95.88 170 PRO A N 1
ATOM 1263 C CA . PRO A 1 170 ? -9.385 -7.621 -11.667 1.00 95.88 170 PRO A CA 1
ATOM 1264 C C . PRO A 1 170 ? -8.951 -8.727 -12.634 1.00 95.88 170 PRO A C 1
ATOM 1266 O O . PRO A 1 170 ? -7.817 -8.737 -13.109 1.00 95.88 170 PRO A O 1
ATOM 1269 N N . ASP A 1 171 ? -9.882 -9.612 -12.997 1.00 93.38 171 ASP A N 1
ATOM 1270 C CA . ASP A 1 171 ? -9.602 -10.817 -13.796 1.00 93.38 171 ASP A CA 1
ATOM 1271 C C . ASP A 1 171 ? -9.048 -10.504 -15.203 1.00 93.38 171 ASP A C 1
ATOM 1273 O O . ASP A 1 171 ? -8.403 -11.341 -15.834 1.00 93.38 171 ASP A O 1
ATOM 1277 N N . HIS A 1 172 ? -9.288 -9.290 -15.714 1.00 93.50 172 HIS A N 1
ATOM 1278 C CA . HIS A 1 172 ? -8.763 -8.825 -17.002 1.00 93.50 172 HIS A CA 1
ATOM 1279 C C . HIS A 1 172 ? -7.324 -8.293 -16.933 1.00 93.50 172 HIS A C 1
ATOM 1281 O O . HIS A 1 172 ? -6.721 -8.055 -17.981 1.00 93.50 172 HIS A O 1
ATOM 1287 N N . LEU A 1 173 ? -6.763 -8.101 -15.735 1.00 94.88 173 LEU A N 1
ATOM 1288 C CA . LEU A 1 173 ? -5.374 -7.692 -15.533 1.00 94.88 173 LEU A CA 1
ATOM 1289 C C . LEU A 1 173 ? -4.485 -8.918 -15.331 1.00 94.88 173 LEU A C 1
ATOM 1291 O O . LEU A 1 173 ? -4.153 -9.294 -14.211 1.00 94.88 173 LEU A O 1
ATOM 1295 N N . ALA A 1 174 ? -4.071 -9.523 -16.442 1.00 93.31 174 ALA A N 1
ATOM 1296 C CA . ALA A 1 174 ? -3.149 -10.652 -16.441 1.00 93.31 174 ALA A CA 1
ATOM 1297 C C . ALA A 1 174 ? -1.705 -10.188 -16.724 1.00 93.31 174 ALA A C 1
ATOM 1299 O O . ALA A 1 174 ? -1.449 -9.652 -17.806 1.00 93.31 174 ALA A O 1
ATOM 1300 N N . PRO A 1 175 ? -0.747 -10.400 -15.799 1.00 93.50 175 PRO A N 1
ATOM 1301 C CA . PRO A 1 175 ? 0.675 -10.217 -16.076 1.00 93.50 175 PRO A CA 1
ATOM 1302 C C . PRO A 1 175 ? 1.192 -11.128 -17.213 1.00 93.50 175 PRO A C 1
ATOM 1304 O O . PRO A 1 175 ? 0.700 -12.249 -17.364 1.00 93.50 175 PRO A O 1
ATOM 1307 N N . PRO A 1 176 ? 2.220 -10.700 -17.971 1.00 95.50 176 PRO A N 1
ATOM 1308 C CA . PRO A 1 176 ? 2.926 -9.434 -17.814 1.00 95.50 176 PRO A CA 1
ATOM 1309 C C . PRO A 1 176 ? 2.138 -8.239 -18.371 1.00 95.50 176 PRO A C 1
ATOM 1311 O O . PRO A 1 176 ? 1.568 -8.307 -19.457 1.00 95.50 176 PRO A O 1
ATOM 1314 N N . ILE A 1 177 ? 2.146 -7.124 -17.637 1.00 96.25 177 ILE A N 1
ATOM 1315 C CA . ILE A 1 177 ? 1.604 -5.837 -18.093 1.00 96.25 177 ILE A CA 1
ATOM 1316 C C . ILE A 1 177 ? 2.769 -4.862 -18.209 1.00 96.25 177 ILE A C 1
ATOM 1318 O O . ILE A 1 177 ? 3.402 -4.511 -17.211 1.00 96.25 177 ILE A O 1
ATOM 1322 N N . GLU A 1 178 ? 3.038 -4.417 -19.429 1.00 94.81 178 GLU A N 1
ATOM 1323 C CA . GLU A 1 178 ? 4.134 -3.502 -19.729 1.00 94.81 178 GLU A CA 1
ATOM 1324 C C . GLU A 1 178 ? 3.610 -2.087 -19.956 1.00 94.81 178 GLU A C 1
ATOM 1326 O O . GLU A 1 178 ? 2.605 -1.864 -20.639 1.00 94.81 178 GLU A O 1
ATOM 1331 N N . ALA A 1 179 ? 4.316 -1.107 -19.400 1.00 92.38 179 ALA A N 1
ATOM 1332 C CA . ALA A 1 179 ? 4.029 0.283 -19.695 1.00 92.38 179 ALA A CA 1
ATOM 1333 C C . ALA A 1 179 ? 4.337 0.578 -21.178 1.00 92.38 179 ALA A C 1
ATOM 1335 O O . ALA A 1 179 ? 5.427 0.239 -21.641 1.00 92.38 179 ALA A O 1
ATOM 1336 N N . PRO A 1 180 ? 3.478 1.302 -21.921 1.00 92.00 180 PRO A N 1
ATOM 1337 C CA . PRO A 1 180 ? 3.757 1.667 -23.314 1.00 92.00 180 PRO A CA 1
ATOM 1338 C C . PRO A 1 180 ? 5.052 2.470 -23.506 1.00 92.00 180 PRO A C 1
ATOM 1340 O O . PRO A 1 180 ? 5.623 2.489 -24.590 1.00 92.00 180 PRO A O 1
ATOM 1343 N N . ASN A 1 181 ? 5.503 3.160 -22.456 1.00 90.69 181 ASN A N 1
ATOM 1344 C CA . ASN A 1 181 ? 6.740 3.937 -22.432 1.00 90.69 181 ASN A CA 1
ATOM 1345 C C . ASN A 1 181 ? 7.951 3.151 -21.882 1.00 90.69 181 ASN A C 1
ATOM 1347 O O . ASN A 1 181 ? 9.037 3.721 -21.783 1.00 90.69 181 ASN A O 1
ATOM 1351 N N . GLY A 1 182 ? 7.763 1.877 -21.517 1.00 91.88 182 GLY A N 1
ATOM 1352 C CA . GLY A 1 182 ? 8.793 0.991 -20.975 1.00 91.88 182 GLY A CA 1
ATOM 1353 C C . GLY A 1 182 ? 9.225 1.284 -19.534 1.00 91.88 182 GLY A C 1
ATOM 1354 O O . GLY A 1 182 ? 10.270 0.791 -19.124 1.00 91.88 182 GLY A O 1
ATOM 1355 N N . ASP A 1 183 ? 8.474 2.089 -18.773 1.00 94.50 183 ASP A N 1
ATOM 1356 C CA . ASP A 1 183 ? 8.876 2.507 -17.415 1.00 94.50 183 ASP A CA 1
ATOM 1357 C C . ASP A 1 183 ? 8.762 1.415 -16.361 1.00 94.50 183 ASP A C 1
ATOM 1359 O O . ASP A 1 183 ? 9.436 1.477 -15.336 1.00 94.50 183 ASP A O 1
ATOM 1363 N N . PHE A 1 184 ? 7.887 0.438 -16.569 1.00 96.12 184 PHE A N 1
ATOM 1364 C CA . PHE A 1 184 ? 7.711 -0.651 -15.626 1.00 96.12 184 PHE A CA 1
ATOM 1365 C C . PHE A 1 184 ? 7.174 -1.900 -16.317 1.00 96.12 184 PHE A C 1
ATOM 1367 O O . PHE A 1 184 ? 6.567 -1.831 -17.392 1.00 96.12 184 PHE A O 1
ATOM 1374 N N . VAL A 1 185 ? 7.349 -3.028 -15.634 1.00 96.12 185 VAL A N 1
ATOM 1375 C CA . VAL A 1 185 ? 6.735 -4.311 -15.977 1.00 96.12 185 VAL A CA 1
ATOM 1376 C C . VAL A 1 185 ? 6.081 -4.876 -14.722 1.00 96.12 185 VAL A C 1
ATOM 1378 O O . VAL A 1 185 ? 6.775 -5.169 -13.748 1.00 96.12 185 VAL A O 1
ATOM 1381 N N . ALA A 1 186 ? 4.756 -5.033 -14.736 1.00 96.88 186 ALA A N 1
ATOM 1382 C CA . ALA A 1 186 ? 4.057 -5.848 -13.748 1.00 96.88 186 ALA A CA 1
ATOM 1383 C C . ALA A 1 186 ? 4.180 -7.308 -14.181 1.00 96.88 186 ALA A C 1
ATOM 1385 O O . ALA A 1 186 ? 3.646 -7.677 -15.224 1.00 96.88 186 ALA A O 1
ATOM 1386 N N . PHE A 1 187 ? 4.925 -8.118 -13.433 1.00 96.06 187 PHE A N 1
ATOM 1387 C CA . PHE A 1 187 ? 5.352 -9.455 -13.866 1.00 96.06 187 PHE A CA 1
ATOM 1388 C C . PHE A 1 187 ? 4.642 -10.595 -13.129 1.00 96.06 187 PHE A C 1
ATOM 1390 O O . PHE A 1 187 ? 4.666 -11.728 -13.602 1.00 96.06 187 PHE A O 1
ATOM 1397 N N . ALA A 1 188 ? 4.003 -10.310 -11.995 1.00 95.56 188 ALA A N 1
ATOM 1398 C CA . ALA A 1 188 ? 3.267 -11.293 -11.209 1.00 95.56 188 ALA A CA 1
ATOM 1399 C C . ALA A 1 188 ? 2.059 -10.655 -10.509 1.00 95.56 188 ALA A C 1
ATOM 1401 O O . ALA A 1 188 ? 2.004 -9.437 -10.322 1.00 95.56 188 ALA A O 1
ATOM 1402 N N . ALA A 1 189 ? 1.103 -11.497 -10.120 1.00 95.25 189 ALA A N 1
ATOM 1403 C CA . ALA A 1 189 ? -0.097 -11.119 -9.384 1.00 95.25 189 ALA A CA 1
ATOM 1404 C C . ALA A 1 189 ? -0.260 -12.007 -8.144 1.00 95.25 189 ALA A C 1
ATOM 1406 O O . ALA A 1 189 ? -0.055 -13.220 -8.218 1.00 95.25 189 ALA A O 1
ATOM 1407 N N . GLY A 1 190 ? -0.626 -11.390 -7.025 1.00 93.06 190 GLY A N 1
ATOM 1408 C CA . GLY A 1 190 ? -1.206 -12.041 -5.855 1.00 93.06 190 GLY A CA 1
ATOM 1409 C C . GLY A 1 190 ? -2.740 -11.962 -5.883 1.00 93.06 190 GLY A C 1
ATOM 1410 O O . GLY A 1 190 ? -3.319 -11.597 -6.909 1.00 93.06 190 GLY A O 1
ATOM 1411 N N . PRO A 1 191 ? -3.417 -12.273 -4.765 1.00 92.25 191 PRO A N 1
ATOM 1412 C CA . PRO A 1 191 ? -4.873 -12.167 -4.664 1.00 92.25 191 PRO A CA 1
ATOM 1413 C C . PRO A 1 191 ? -5.386 -10.738 -4.883 1.00 92.25 191 PRO A C 1
ATOM 1415 O O . PRO A 1 191 ? -6.382 -10.538 -5.580 1.00 92.25 191 PRO A O 1
ATOM 1418 N N . ALA A 1 192 ? -4.696 -9.740 -4.326 1.00 95.44 192 ALA A N 1
ATOM 1419 C CA . ALA A 1 192 ? -5.108 -8.340 -4.371 1.00 95.44 192 ALA A CA 1
ATOM 1420 C C . ALA A 1 192 ? -3.927 -7.387 -4.627 1.00 95.44 192 ALA A C 1
ATOM 1422 O O . ALA A 1 192 ? -3.981 -6.199 -4.299 1.00 95.44 192 ALA A O 1
ATOM 1423 N N . GLU A 1 193 ? -2.851 -7.910 -5.216 1.00 96.31 193 GLU A N 1
ATOM 1424 C CA . GLU A 1 193 ? -1.585 -7.218 -5.422 1.00 96.31 193 GLU A CA 1
ATOM 1425 C C . GLU A 1 193 ? -1.023 -7.503 -6.816 1.00 96.31 193 GLU A C 1
ATOM 1427 O O . GLU A 1 193 ? -1.025 -8.640 -7.281 1.00 96.31 193 GLU A O 1
ATOM 1432 N N . LEU A 1 194 ? -0.468 -6.481 -7.467 1.00 97.19 194 LEU A N 1
ATOM 1433 C CA . LEU A 1 194 ? 0.403 -6.645 -8.631 1.00 97.19 194 LEU A CA 1
ATOM 1434 C C . LEU A 1 194 ? 1.845 -6.310 -8.258 1.00 97.19 194 LEU A C 1
ATOM 1436 O O . LEU A 1 194 ? 2.125 -5.231 -7.726 1.00 97.19 194 LEU A O 1
ATOM 1440 N N . PHE A 1 195 ? 2.764 -7.209 -8.599 1.00 97.19 195 PHE A N 1
ATOM 1441 C CA . PHE A 1 195 ? 4.200 -7.048 -8.384 1.00 97.19 195 PHE A CA 1
ATOM 1442 C C . PHE A 1 195 ? 4.841 -6.482 -9.643 1.00 97.19 195 PHE A C 1
ATOM 1444 O O . PHE A 1 195 ? 4.699 -7.044 -10.733 1.00 97.19 195 PHE A O 1
ATOM 1451 N N . SER A 1 196 ? 5.514 -5.340 -9.508 1.00 97.38 196 SER A N 1
ATOM 1452 C CA . SER A 1 196 ? 6.096 -4.616 -10.635 1.00 97.38 196 SER A CA 1
ATOM 1453 C C . SER A 1 196 ? 7.530 -4.194 -10.366 1.00 97.38 196 SER A C 1
ATOM 1455 O O . SER A 1 196 ? 7.851 -3.724 -9.278 1.00 97.38 196 SER A O 1
ATOM 1457 N N . VAL A 1 197 ? 8.370 -4.285 -11.391 1.00 96.88 197 VAL A N 1
ATOM 1458 C CA . VAL A 1 197 ? 9.679 -3.627 -11.407 1.00 96.88 197 VAL A CA 1
ATOM 1459 C C . VAL A 1 197 ? 9.573 -2.317 -12.171 1.00 96.88 197 VAL A C 1
ATOM 1461 O O . VAL A 1 197 ? 9.036 -2.286 -13.280 1.00 96.88 197 VAL A O 1
ATOM 1464 N N . VAL A 1 198 ? 10.073 -1.235 -11.580 1.00 96.06 198 VAL A N 1
ATOM 1465 C CA . VAL A 1 198 ? 10.280 0.045 -12.259 1.00 96.06 198 VAL A CA 1
ATOM 1466 C C . VAL A 1 198 ? 11.661 0.012 -12.892 1.00 96.06 198 VAL A C 1
ATOM 1468 O O . VAL A 1 198 ? 12.657 -0.248 -12.217 1.00 96.06 198 VAL A O 1
ATOM 1471 N N . ILE A 1 199 ? 11.715 0.258 -14.194 1.00 94.81 199 ILE A N 1
ATOM 1472 C CA . ILE A 1 199 ? 12.942 0.212 -14.980 1.00 94.81 199 ILE A CA 1
ATOM 1473 C C . ILE A 1 199 ? 13.624 1.576 -14.894 1.00 94.81 199 ILE A C 1
ATOM 1475 O O . ILE A 1 199 ? 13.004 2.604 -15.162 1.00 94.81 199 ILE A O 1
ATOM 1479 N N . ASP A 1 200 ? 14.892 1.585 -14.499 1.00 92.94 200 ASP A N 1
ATOM 1480 C CA . ASP A 1 200 ? 15.736 2.770 -14.461 1.00 92.94 200 ASP A CA 1
ATOM 1481 C C . ASP A 1 200 ? 16.062 3.257 -15.872 1.00 92.94 200 ASP A C 1
ATOM 1483 O O . ASP A 1 200 ? 16.141 2.484 -16.834 1.00 92.94 200 ASP A O 1
ATOM 1487 N N . ARG A 1 201 ? 16.203 4.573 -15.996 1.00 88.69 201 ARG A N 1
ATOM 1488 C CA . ARG A 1 201 ? 16.273 5.272 -17.277 1.00 88.69 201 ARG A CA 1
ATOM 1489 C C . ARG A 1 201 ? 17.306 6.387 -17.179 1.00 88.69 201 ARG A C 1
ATOM 1491 O O . ARG A 1 201 ? 17.168 7.287 -16.356 1.00 88.69 201 ARG A O 1
ATOM 1498 N N . ASP A 1 202 ? 18.296 6.367 -18.065 1.00 88.06 202 ASP A N 1
ATOM 1499 C CA . ASP A 1 202 ? 19.343 7.399 -18.096 1.00 88.06 202 ASP A CA 1
ATOM 1500 C C . ASP A 1 202 ? 18.810 8.768 -18.556 1.00 88.06 202 ASP A C 1
ATOM 1502 O O . ASP A 1 202 ? 19.379 9.813 -18.242 1.00 88.06 202 ASP A O 1
ATOM 1506 N N . ASP A 1 203 ? 17.721 8.775 -19.329 1.00 90.75 203 ASP A N 1
ATOM 1507 C CA . ASP A 1 203 ? 17.192 9.9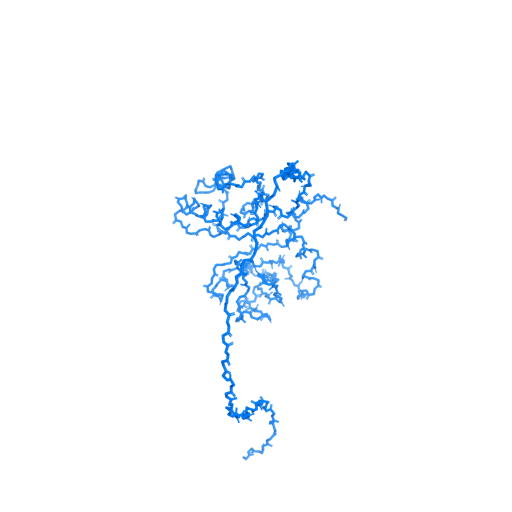55 -20.012 1.00 90.75 203 ASP A CA 1
ATOM 1508 C C . ASP A 1 203 ? 16.143 10.731 -19.204 1.00 90.75 203 ASP A C 1
ATOM 1510 O O . ASP A 1 203 ? 15.890 11.905 -19.489 1.00 90.75 203 ASP A O 1
ATOM 1514 N N . ARG A 1 204 ? 15.505 10.096 -18.214 1.00 90.81 204 ARG A N 1
ATOM 1515 C CA . ARG A 1 204 ? 14.405 10.688 -17.437 1.00 90.81 204 ARG A CA 1
ATOM 1516 C C . ARG A 1 204 ? 14.079 9.887 -16.183 1.00 90.81 204 ARG A C 1
ATOM 1518 O O . ARG A 1 204 ? 14.398 8.717 -16.077 1.00 90.81 204 ARG A O 1
ATOM 1525 N N . GLN A 1 205 ? 13.315 10.487 -15.277 1.00 89.19 205 GLN A N 1
ATOM 1526 C CA . GLN A 1 205 ? 12.714 9.753 -14.165 1.00 89.19 205 GLN A CA 1
ATOM 1527 C C . GLN A 1 205 ? 11.589 8.824 -14.683 1.00 89.19 205 GLN A C 1
ATOM 1529 O O . GLN A 1 205 ? 10.672 9.318 -15.352 1.00 89.19 205 GLN A O 1
ATOM 1534 N N . PRO A 1 206 ? 11.615 7.508 -14.390 1.00 91.56 206 PRO A N 1
ATOM 1535 C CA . PRO A 1 206 ? 10.527 6.605 -14.754 1.00 91.56 206 PRO A CA 1
ATOM 1536 C C . PRO A 1 206 ? 9.267 6.880 -13.928 1.00 91.56 206 PRO A C 1
ATOM 1538 O O . PRO A 1 206 ? 9.324 7.285 -12.761 1.00 91.56 206 PRO A O 1
ATOM 1541 N N . SER A 1 207 ? 8.115 6.649 -14.551 1.00 91.31 207 SER A N 1
ATOM 1542 C CA . SER A 1 207 ? 6.802 6.778 -13.924 1.00 91.31 207 SER A CA 1
ATOM 1543 C C . SER A 1 207 ? 6.483 5.544 -13.084 1.00 91.31 207 SER A C 1
ATOM 1545 O O . SER A 1 207 ? 6.690 4.415 -13.525 1.00 91.31 207 SER A O 1
ATOM 1547 N N . ALA A 1 208 ? 5.903 5.746 -11.900 1.00 90.19 208 ALA A N 1
ATOM 1548 C CA . ALA A 1 208 ? 5.416 4.635 -11.089 1.00 90.19 208 ALA A CA 1
ATOM 1549 C C . ALA A 1 208 ? 4.203 3.932 -11.753 1.00 90.19 208 ALA A C 1
ATOM 1551 O O . ALA A 1 208 ? 3.396 4.602 -12.410 1.00 90.19 208 ALA A O 1
ATOM 1552 N N . PRO A 1 209 ? 4.000 2.618 -11.524 1.00 93.50 209 PRO A N 1
ATOM 1553 C CA . PRO A 1 209 ? 2.917 1.850 -12.146 1.00 93.50 209 PRO A CA 1
ATOM 1554 C C .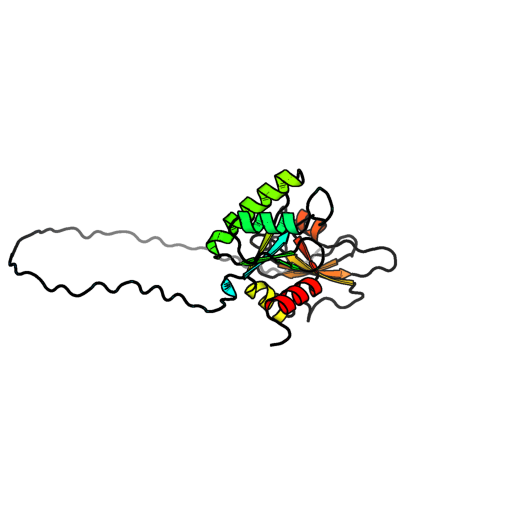 PRO A 1 209 ? 1.506 2.323 -11.789 1.00 93.50 209 PRO A C 1
ATOM 1556 O O . PRO A 1 209 ? 0.600 2.230 -12.617 1.00 93.50 209 PRO A O 1
ATOM 1559 N N . GLY A 1 210 ? 1.311 2.847 -10.573 1.00 93.00 210 GLY A N 1
ATOM 1560 C CA . GLY A 1 210 ? -0.014 3.056 -9.979 1.00 93.00 210 GLY A CA 1
ATOM 1561 C C . GLY A 1 210 ? -0.992 3.826 -10.861 1.00 93.00 210 GLY A C 1
ATOM 1562 O O . GLY A 1 210 ? -2.105 3.368 -11.078 1.00 93.00 210 GLY A O 1
ATOM 1563 N N . GLY A 1 211 ? -0.574 4.950 -11.450 1.00 93.44 211 GLY A N 1
ATOM 1564 C CA . GLY A 1 211 ? -1.466 5.743 -12.301 1.00 93.44 211 GLY A CA 1
ATOM 1565 C C . GLY A 1 211 ? -1.876 5.033 -13.596 1.00 93.44 211 GLY A C 1
ATOM 1566 O O . GLY A 1 211 ? -2.969 5.268 -14.103 1.00 93.44 211 GLY A O 1
ATOM 1567 N N . TYR A 1 212 ? -1.013 4.182 -14.155 1.00 95.44 212 TYR A N 1
ATOM 1568 C CA . TYR A 1 212 ? -1.340 3.393 -15.343 1.00 95.44 212 TYR A CA 1
ATOM 1569 C C . TYR A 1 212 ? -2.223 2.196 -14.989 1.00 95.44 212 TYR A C 1
ATOM 1571 O O . TYR A 1 212 ? -3.243 1.987 -15.645 1.00 95.44 212 TYR A O 1
ATOM 1579 N N . LEU A 1 213 ? -1.867 1.462 -13.932 1.00 96.00 213 LEU A N 1
ATOM 1580 C CA . LEU A 1 213 ? -2.629 0.309 -13.458 1.00 96.00 213 LEU A CA 1
ATOM 1581 C C . LEU A 1 213 ? -4.034 0.707 -12.998 1.00 96.00 213 LEU A C 1
ATOM 1583 O O . LEU A 1 213 ? -4.978 0.013 -13.342 1.00 96.00 213 LEU A O 1
ATOM 1587 N N . GLU A 1 214 ? -4.199 1.860 -12.346 1.00 95.19 214 GLU A N 1
ATOM 1588 C CA . GLU A 1 214 ? -5.514 2.419 -11.994 1.00 95.19 214 GLU A CA 1
ATOM 1589 C C . GLU A 1 214 ? -6.428 2.573 -13.214 1.00 95.19 214 GLU A C 1
ATOM 1591 O O . GLU A 1 214 ? -7.588 2.166 -13.199 1.00 95.19 214 GLU A O 1
ATOM 1596 N N . ARG A 1 215 ? -5.899 3.133 -14.311 1.00 95.75 215 ARG A N 1
ATOM 1597 C CA . ARG A 1 215 ? -6.679 3.337 -15.539 1.00 95.75 215 ARG A CA 1
ATOM 1598 C C . ARG A 1 215 ? -7.055 2.025 -16.214 1.00 95.75 215 ARG A C 1
ATOM 1600 O O . ARG A 1 215 ? -8.129 1.951 -16.800 1.00 95.75 215 ARG A O 1
ATOM 1607 N N . LEU A 1 216 ? -6.177 1.023 -16.167 1.00 95.69 216 LEU A N 1
ATOM 1608 C CA . LEU A 1 216 ? -6.479 -0.301 -16.709 1.00 95.69 216 LEU A CA 1
ATOM 1609 C C . LEU A 1 216 ? -7.468 -1.072 -15.831 1.00 95.69 216 LEU A C 1
ATOM 1611 O O . LEU A 1 216 ? -8.325 -1.783 -16.353 1.00 95.69 216 LEU A O 1
ATOM 1615 N N . ALA A 1 217 ? -7.347 -0.941 -14.513 1.00 95.06 217 ALA A N 1
ATOM 1616 C CA . ALA A 1 217 ? -8.223 -1.587 -13.547 1.00 95.06 217 ALA A CA 1
ATOM 1617 C C . ALA A 1 217 ? -9.640 -1.008 -13.591 1.00 95.06 217 ALA A C 1
ATOM 1619 O O . ALA A 1 217 ? -10.610 -1.750 -13.474 1.00 95.06 217 ALA A O 1
ATOM 1620 N N . GLY A 1 218 ? -9.755 0.310 -13.793 1.00 95.44 218 GLY A N 1
ATOM 1621 C CA . GLY A 1 218 ? -11.022 1.030 -13.667 1.00 95.44 218 GLY A CA 1
ATOM 1622 C C . GLY A 1 218 ? -11.419 1.299 -12.212 1.00 95.44 218 GLY A C 1
ATOM 1623 O O . GLY A 1 218 ? -12.537 1.737 -11.960 1.00 95.44 218 GLY A O 1
ATOM 1624 N N . GLU A 1 219 ? -10.510 1.068 -11.264 1.00 94.25 219 GLU A N 1
ATOM 1625 C CA . GLU A 1 219 ? -10.710 1.274 -9.831 1.00 94.25 219 GLU A CA 1
ATOM 1626 C C . GLU A 1 219 ? -9.440 1.833 -9.168 1.00 94.25 219 GLU A C 1
ATOM 1628 O O . GLU A 1 219 ? -8.340 1.649 -9.703 1.00 94.25 219 GLU A O 1
ATOM 1633 N N . PRO A 1 220 ? -9.559 2.529 -8.020 1.00 94.44 220 PRO A N 1
ATOM 1634 C CA . PRO A 1 220 ? -8.408 3.095 -7.331 1.00 94.44 220 PRO A CA 1
ATOM 1635 C C . PRO A 1 220 ? -7.411 2.022 -6.893 1.00 94.44 220 PRO A C 1
ATOM 1637 O O . PRO A 1 220 ? -7.793 1.000 -6.326 1.00 94.44 220 PRO A O 1
ATOM 1640 N N . VAL A 1 221 ? -6.120 2.319 -7.044 1.00 95.62 221 VAL A N 1
ATOM 1641 C CA . VAL A 1 221 ? -5.028 1.485 -6.515 1.00 95.62 221 VAL A CA 1
ATOM 1642 C C . VAL A 1 221 ? -4.028 2.325 -5.725 1.00 95.62 221 VAL A C 1
ATOM 1644 O O . VAL A 1 221 ? -3.963 3.554 -5.864 1.00 95.62 221 VAL A O 1
ATOM 1647 N N . THR A 1 222 ? -3.204 1.671 -4.908 1.00 94.75 222 THR A N 1
ATOM 1648 C CA . THR A 1 222 ? -2.073 2.321 -4.236 1.00 94.75 222 THR A CA 1
ATOM 1649 C C . THR A 1 222 ? -0.787 1.540 -4.459 1.00 94.75 222 THR A C 1
ATOM 1651 O O . THR A 1 222 ? -0.746 0.327 -4.290 1.00 94.75 222 THR A O 1
ATOM 1654 N N . THR A 1 223 ? 0.281 2.237 -4.842 1.00 94.56 223 THR A N 1
ATOM 1655 C CA . THR A 1 223 ? 1.593 1.625 -5.080 1.00 94.56 223 THR A CA 1
ATOM 1656 C C . THR A 1 223 ? 2.551 1.971 -3.945 1.00 94.56 223 THR A C 1
ATOM 1658 O O . THR A 1 223 ? 2.605 3.123 -3.496 1.00 94.56 223 THR A O 1
ATOM 1661 N N . ARG A 1 224 ? 3.309 0.979 -3.473 1.00 93.56 224 ARG A N 1
ATOM 1662 C CA . ARG A 1 224 ? 4.339 1.122 -2.436 1.00 93.56 224 ARG A CA 1
ATOM 1663 C C . ARG A 1 224 ? 5.596 0.354 -2.820 1.00 93.56 224 ARG A C 1
ATOM 1665 O O . ARG A 1 224 ? 5.511 -0.696 -3.446 1.00 93.56 224 ARG A O 1
ATOM 1672 N N . ALA A 1 225 ? 6.754 0.884 -2.439 1.00 92.50 225 ALA A N 1
ATOM 1673 C CA . ALA A 1 225 ? 8.015 0.171 -2.593 1.00 92.50 225 ALA A CA 1
ATOM 1674 C C . ALA A 1 225 ? 8.087 -1.004 -1.610 1.00 92.50 225 ALA A C 1
ATOM 1676 O O . ALA A 1 225 ? 7.668 -0.864 -0.458 1.00 92.50 225 ALA A O 1
ATOM 1677 N N . VAL A 1 226 ? 8.667 -2.126 -2.037 1.00 92.75 226 VAL A N 1
ATOM 1678 C CA . VAL A 1 226 ? 8.861 -3.320 -1.192 1.00 92.75 226 VAL A CA 1
ATOM 1679 C C . VAL A 1 226 ? 9.683 -2.983 0.046 1.00 92.75 226 VAL A C 1
ATOM 1681 O O . VAL A 1 226 ? 9.290 -3.327 1.153 1.00 92.75 226 VAL A O 1
ATOM 1684 N N . THR A 1 227 ? 10.717 -2.156 -0.111 1.00 91.69 227 THR A N 1
ATOM 1685 C CA . THR A 1 227 ? 11.541 -1.646 0.998 1.00 91.69 227 THR A CA 1
ATOM 1686 C C . THR A 1 227 ? 10.743 -0.898 2.067 1.00 91.69 227 THR A C 1
ATOM 1688 O O . THR A 1 227 ? 11.156 -0.809 3.222 1.00 91.69 227 THR A O 1
ATOM 1691 N N . THR A 1 228 ? 9.587 -0.330 1.713 1.00 91.56 228 THR A N 1
ATOM 1692 C CA . THR A 1 228 ? 8.687 0.287 2.696 1.00 91.56 228 THR A CA 1
ATOM 1693 C C . THR A 1 228 ? 7.924 -0.776 3.477 1.00 91.56 228 THR A C 1
ATOM 1695 O O . THR A 1 228 ? 7.772 -0.627 4.686 1.00 91.56 228 THR A O 1
ATOM 1698 N N . LEU A 1 229 ? 7.476 -1.843 2.811 1.00 92.19 229 LEU A N 1
ATOM 1699 C CA . LEU A 1 229 ? 6.800 -2.972 3.453 1.00 92.19 229 LEU A CA 1
ATOM 1700 C C . LEU A 1 229 ? 7.749 -3.703 4.406 1.00 92.19 229 LEU A C 1
ATOM 1702 O O . LEU A 1 229 ? 7.392 -3.907 5.560 1.00 92.19 229 LEU A O 1
ATOM 1706 N N . GLU A 1 230 ? 8.982 -3.976 3.973 1.00 92.06 230 GLU A N 1
ATOM 1707 C CA . GLU A 1 230 ? 10.035 -4.582 4.802 1.00 92.06 230 GLU A CA 1
ATOM 1708 C C . GLU A 1 230 ? 10.258 -3.798 6.098 1.00 92.06 230 GLU A C 1
ATOM 1710 O O . GLU A 1 230 ? 10.260 -4.368 7.184 1.00 92.06 230 GLU A O 1
ATOM 1715 N N . ARG A 1 231 ? 10.364 -2.466 6.010 1.00 91.19 231 ARG A N 1
ATOM 1716 C CA . ARG A 1 231 ? 10.543 -1.609 7.192 1.00 91.19 231 ARG A CA 1
ATOM 1717 C C . ARG A 1 231 ? 9.311 -1.552 8.095 1.00 91.19 231 ARG A C 1
ATOM 1719 O O . ARG A 1 231 ? 9.452 -1.332 9.298 1.00 91.19 231 ARG A O 1
ATOM 1726 N N . ILE A 1 232 ? 8.107 -1.664 7.529 1.00 90.75 232 ILE A N 1
ATOM 1727 C CA . ILE A 1 232 ? 6.866 -1.750 8.312 1.00 90.75 232 ILE A CA 1
ATOM 1728 C C . ILE A 1 232 ? 6.860 -3.063 9.095 1.00 90.75 232 ILE A C 1
ATOM 1730 O O . ILE A 1 232 ? 6.638 -3.029 10.304 1.00 90.75 232 ILE A O 1
ATOM 1734 N N . VAL A 1 233 ? 7.165 -4.179 8.427 1.00 91.75 233 VAL A N 1
ATOM 1735 C CA . VAL A 1 233 ? 7.270 -5.507 9.044 1.00 91.75 233 VAL A CA 1
ATOM 1736 C C . VAL A 1 233 ? 8.327 -5.494 10.143 1.00 91.75 233 VAL A C 1
ATOM 1738 O O . VAL A 1 233 ? 7.976 -5.705 11.297 1.00 91.75 233 VAL A O 1
ATOM 1741 N N . GLU A 1 234 ? 9.570 -5.107 9.837 1.00 90.56 234 GLU A N 1
ATOM 1742 C CA . GLU A 1 234 ? 10.678 -5.034 10.805 1.00 90.56 234 GLU A CA 1
ATOM 1743 C C . GLU A 1 234 ? 10.292 -4.256 12.071 1.00 90.56 234 GLU A C 1
ATOM 1745 O O . GLU A 1 234 ? 10.635 -4.632 13.193 1.00 90.56 234 GLU A O 1
ATOM 1750 N N . LYS A 1 235 ? 9.544 -3.163 11.910 1.00 88.19 235 LYS A N 1
ATOM 1751 C CA . LYS A 1 235 ? 9.137 -2.326 13.033 1.00 88.19 235 LYS A CA 1
ATOM 1752 C C . LYS A 1 235 ? 7.989 -2.908 13.856 1.00 88.19 235 LYS A C 1
ATOM 1754 O O . LYS A 1 235 ? 7.943 -2.657 15.059 1.00 88.19 235 LYS A O 1
ATOM 1759 N N . LEU A 1 236 ? 7.061 -3.619 13.223 1.00 87.88 236 LEU A N 1
ATOM 1760 C CA . LEU A 1 236 ? 5.877 -4.178 13.878 1.00 87.88 236 LEU A CA 1
ATOM 1761 C C . LEU A 1 236 ? 6.129 -5.564 14.479 1.00 87.88 236 LEU A C 1
ATOM 1763 O O . LEU A 1 236 ? 5.546 -5.884 15.510 1.00 87.88 236 LEU A O 1
ATOM 1767 N N . THR A 1 237 ? 7.018 -6.358 13.884 1.00 86.31 237 THR A N 1
ATOM 1768 C CA . THR A 1 237 ? 7.379 -7.700 14.368 1.00 86.31 237 THR A CA 1
ATOM 1769 C C . THR A 1 237 ? 8.679 -7.714 15.178 1.00 86.31 237 THR A C 1
ATOM 1771 O O . THR A 1 237 ? 8.983 -8.710 15.829 1.00 86.31 237 THR A O 1
ATOM 1774 N N . GLY A 1 238 ? 9.432 -6.609 15.174 1.00 73.62 238 GLY A N 1
ATOM 1775 C CA . GLY A 1 238 ? 10.756 -6.499 15.785 1.00 73.62 238 GLY A CA 1
ATOM 1776 C C . GLY A 1 238 ? 11.885 -6.985 14.860 1.00 73.62 238 GLY A C 1
ATOM 1777 O O . GLY A 1 238 ? 11.630 -7.677 13.871 1.00 73.62 238 GLY A O 1
ATOM 1778 N N . PRO A 1 239 ? 13.149 -6.624 15.158 1.00 47.22 239 PRO A N 1
ATOM 1779 C CA . PRO A 1 239 ? 14.294 -7.043 14.360 1.00 47.22 239 PRO A CA 1
ATOM 1780 C C . PRO A 1 239 ? 14.567 -8.539 14.563 1.00 47.22 239 PRO A C 1
ATOM 1782 O O . PRO A 1 239 ? 15.057 -8.945 15.615 1.00 47.22 239 PRO A O 1
ATOM 1785 N N . GLY A 1 240 ? 14.292 -9.336 13.532 1.00 43.28 240 GLY A N 1
ATOM 1786 C CA . GLY A 1 240 ? 14.726 -10.728 13.429 1.00 43.28 240 GLY A CA 1
ATOM 1787 C C . GLY A 1 240 ? 13.791 -11.733 14.096 1.00 43.28 240 GLY A C 1
ATOM 1788 O O . GLY A 1 240 ? 13.746 -11.862 15.320 1.00 43.28 240 GLY A O 1
ATOM 1789 N N . ARG A 1 241 ? 13.122 -12.521 13.257 1.00 41.38 241 ARG A N 1
ATOM 1790 C CA . ARG A 1 241 ? 12.929 -13.935 13.560 1.00 41.38 241 ARG A CA 1
ATOM 1791 C C . ARG A 1 241 ? 14.082 -14.724 12.952 1.00 41.38 241 ARG A C 1
ATOM 1793 O O . ARG A 1 241 ? 14.551 -14.308 11.869 1.00 41.38 241 ARG A O 1
#

Secondary structure (DSSP, 8-state):
---------------------------------------------------------GGGEEEEEETT--TTBTTB-HHHHHHHHHHTT-EEEEE-SSSSEEEEE--GGGHHHHHHHHHHHHHHHHSS---EEEEEHHHHHHHHHT-TTTTPPPSSEEEEEEEE-SS---TT-PSPEE-TTSSEEEEEE-SSEEEEEEEP-SSSPPPPSHHHHHHHHTS--EEEEHHHHHHHHHHHH-S--

pLDDT: mean 78.79, std 22.86, range [29.72, 97.56]

Radius of gyration: 28.4 Å; chains: 1; bounding box: 71×63×95 Å